Protein AF-A0A9W9I0C1-F1 (afdb_monomer_lite)

Sequence (314 aa):
MPQTVQIIRDVITIDAKFPFIAGLEPGDTLRIIAREIRLMETYDLKGKNLEFYASTFIASNSAVILNRGTIGAQGTAGEDVLQAASSKVDILLNFAFRAQRSIEIYLLLDQTQYVYYDVGCVHPDIKAEYIRNPDSVVSLTTSYQSSFERLLDPTSMWNTYTSFTDPETLDMFRSTFTLTFSFDAATLSQQRYNTKIQAVGVAFIGATGKGDLISCKVEHGGVYCQRMSDGMLRESILKARYNIILATITPLQLSGFDLDSSPSLEDPQNSPLWAMGIGGLYTITIPESEFKEHHPTFEGLKEIEVWLGYQFME

Radius of gyration: 29.84 Å; chains: 1; bounding box: 55×52×90 Å

pLDDT: mean 77.67, std 16.06, range [31.06, 98.5]

Foldseek 3Di:
DAEEAEAEDAEEEDDPVPPVLVPHDQRHEYEYEYQEYEYEDDDDQVRYHYHYHYVYYHYDDDDPDDPPDDDDDDLCVVVVVLVVVLVVVVVLLVVVVVVQVVVCVVQVDDPVVLRDPCQSPADVVLVVVCVVPVVSVVVVVVRNVVSNVSSVCVVVQWKDKDKDQDPVQLVVCLVAVKHKDWDDQVPDDLQAWQKAFQDKAKEQAQKDWQDQWAKKKKKFAQWAWIQHPVSDIDIDGHHIWIDIDIYGNHDDDPVPDPSVPRPPPVCPPNDRRTSTHPGGMMMMHRDPVRCVPIVMHNPRGRMMMMMTTIDGDD

Structure (mmCIF, N/CA/C/O backbone):
data_AF-A0A9W9I0C1-F1
#
_entry.id   AF-A0A9W9I0C1-F1
#
loop_
_atom_site.group_PDB
_atom_site.id
_atom_site.type_symbol
_atom_site.label_atom_id
_atom_site.label_alt_id
_atom_site.label_comp_id
_atom_site.label_asym_id
_atom_site.label_entity_id
_atom_site.label_seq_id
_atom_site.pdbx_PDB_ins_code
_atom_site.Cartn_x
_atom_site.Cartn_y
_atom_site.Cartn_z
_atom_site.occupancy
_atom_site.B_iso_or_equiv
_atom_site.auth_seq_id
_atom_site.auth_comp_id
_atom_site.auth_asym_id
_atom_site.auth_atom_id
_atom_site.pdbx_PDB_model_num
ATOM 1 N N . MET A 1 1 ? 7.185 -11.871 -67.403 1.00 71.81 1 MET A N 1
ATOM 2 C CA . MET A 1 1 ? 7.183 -10.736 -66.455 1.00 71.81 1 MET A CA 1
ATOM 3 C C . MET A 1 1 ? 6.931 -11.326 -65.083 1.00 71.81 1 MET A C 1
ATOM 5 O O . MET A 1 1 ? 6.035 -12.159 -65.020 1.00 71.81 1 MET A O 1
ATOM 9 N N . PRO A 1 2 ? 7.718 -10.969 -64.057 1.00 80.56 2 PRO A N 1
ATOM 10 C CA . PRO A 1 2 ? 7.530 -11.501 -62.710 1.00 80.56 2 PRO A CA 1
ATOM 11 C C . PRO A 1 2 ? 6.118 -11.181 -62.221 1.00 80.56 2 PRO A C 1
ATOM 13 O O . PRO A 1 2 ? 5.645 -10.052 -62.387 1.00 80.56 2 PRO A O 1
ATOM 16 N N . GLN A 1 3 ? 5.434 -12.181 -61.678 1.00 83.50 3 GLN A N 1
ATOM 17 C CA . GLN A 1 3 ? 4.086 -12.041 -61.146 1.00 83.50 3 GLN A CA 1
ATOM 18 C C . GLN A 1 3 ? 4.114 -11.969 -59.621 1.00 83.50 3 GLN A C 1
ATOM 20 O O . GLN A 1 3 ? 4.985 -12.528 -58.957 1.00 83.50 3 GLN A O 1
ATOM 25 N N . THR A 1 4 ? 3.143 -11.253 -59.053 1.00 84.75 4 THR A N 1
ATOM 26 C CA . THR A 1 4 ? 2.900 -11.249 -57.609 1.00 84.75 4 THR A CA 1
ATOM 27 C C . THR A 1 4 ? 1.588 -11.961 -57.327 1.00 84.75 4 THR A C 1
ATOM 29 O O . THR A 1 4 ? 0.522 -11.481 -57.710 1.00 84.75 4 THR A O 1
ATOM 32 N N . VAL A 1 5 ? 1.668 -13.104 -56.652 1.00 83.62 5 VAL A N 1
ATOM 33 C CA . VAL A 1 5 ? 0.507 -13.862 -56.180 1.00 83.62 5 VAL A CA 1
ATOM 34 C C . VAL A 1 5 ? 0.270 -13.487 -54.724 1.00 83.62 5 VAL A C 1
ATOM 36 O O . VAL A 1 5 ? 1.168 -13.628 -53.900 1.00 83.62 5 VAL A O 1
ATOM 39 N N . GLN A 1 6 ? -0.925 -12.997 -54.390 1.00 89.00 6 GLN A N 1
ATOM 40 C CA . GLN A 1 6 ? -1.264 -12.581 -53.027 1.00 89.00 6 GLN A CA 1
ATOM 41 C C . GLN A 1 6 ? -2.343 -13.483 -52.422 1.00 89.00 6 GLN A C 1
ATOM 43 O O . GLN A 1 6 ? -3.396 -13.694 -53.021 1.00 89.00 6 GLN A O 1
ATOM 48 N N . ILE A 1 7 ? -2.095 -13.980 -51.210 1.00 86.31 7 ILE A N 1
ATOM 49 C CA . ILE A 1 7 ? -3.021 -14.805 -50.431 1.00 86.31 7 ILE A CA 1
ATOM 50 C C . ILE A 1 7 ? -3.332 -14.082 -49.125 1.00 86.31 7 ILE A C 1
ATOM 52 O O . ILE A 1 7 ? -2.418 -13.710 -48.394 1.00 86.31 7 ILE A O 1
ATOM 56 N N . ILE A 1 8 ? -4.620 -13.913 -48.819 1.00 87.50 8 ILE A N 1
ATOM 57 C CA . ILE A 1 8 ? -5.090 -13.315 -47.565 1.00 87.50 8 ILE A CA 1
ATOM 58 C C . ILE A 1 8 ? -6.052 -14.290 -46.888 1.00 87.50 8 ILE A C 1
ATOM 60 O O . ILE A 1 8 ? -7.093 -14.611 -47.465 1.00 87.50 8 ILE A O 1
ATOM 64 N N . ARG A 1 9 ? -5.722 -14.778 -45.688 1.00 88.88 9 ARG A N 1
ATOM 65 C CA . ARG A 1 9 ? -6.611 -15.628 -44.868 1.00 88.88 9 ARG A CA 1
ATOM 66 C C . ARG A 1 9 ? -6.345 -15.419 -43.387 1.00 88.88 9 ARG A C 1
ATOM 68 O O . ARG A 1 9 ? -5.275 -14.972 -43.031 1.00 88.88 9 ARG A O 1
ATOM 75 N N . ASP A 1 10 ? -7.283 -15.784 -42.519 1.00 81.75 10 ASP A N 1
ATOM 76 C CA . ASP A 1 10 ? -7.071 -15.657 -41.071 1.00 81.75 10 ASP A CA 1
ATOM 77 C C . ASP A 1 10 ? -5.949 -16.585 -40.566 1.00 81.75 10 ASP A C 1
ATOM 79 O O . ASP A 1 10 ? -5.006 -16.133 -39.924 1.00 81.75 10 ASP A O 1
ATOM 83 N N . VAL A 1 11 ? -5.989 -17.867 -40.942 1.00 86.69 11 VAL A N 1
ATOM 84 C CA . VAL A 1 11 ? -4.951 -18.854 -40.609 1.00 86.69 11 VAL A CA 1
ATOM 85 C C . VAL A 1 11 ? -4.504 -19.572 -41.878 1.00 86.69 11 VAL A C 1
ATOM 87 O O . VAL A 1 11 ? -5.339 -20.006 -42.678 1.00 86.69 11 VAL A O 1
ATOM 90 N N . ILE A 1 12 ? -3.191 -19.702 -42.074 1.00 87.50 12 ILE A N 1
ATOM 91 C CA . ILE A 1 12 ? -2.595 -20.383 -43.228 1.00 87.50 12 ILE A CA 1
ATOM 92 C C . ILE A 1 12 ? -1.647 -21.465 -42.738 1.00 87.50 12 ILE A C 1
ATOM 94 O O . ILE A 1 12 ? -0.705 -21.193 -42.007 1.00 87.50 12 ILE A O 1
ATOM 98 N N . THR A 1 13 ? -1.886 -22.702 -43.163 1.00 85.88 13 THR A N 1
ATOM 99 C CA . THR A 1 13 ? -0.953 -23.814 -42.964 1.00 85.88 13 THR A CA 1
ATOM 100 C C . THR A 1 13 ? -0.292 -24.140 -44.294 1.00 85.88 13 THR A C 1
ATOM 102 O O . THR A 1 13 ? -0.976 -24.362 -45.291 1.00 85.88 13 THR A O 1
ATOM 105 N N . ILE A 1 14 ? 1.035 -24.107 -44.302 1.00 82.88 14 ILE A N 1
ATOM 106 C CA . ILE A 1 14 ? 1.885 -24.402 -45.447 1.00 82.88 14 ILE A CA 1
ATOM 107 C C . ILE A 1 14 ? 2.446 -25.814 -45.218 1.00 82.88 14 ILE A C 1
ATOM 109 O O . ILE A 1 14 ? 3.297 -26.014 -44.348 1.00 82.88 14 ILE A O 1
ATOM 113 N N . ASP A 1 15 ? 1.885 -26.782 -45.951 1.00 83.56 15 ASP A N 1
ATOM 114 C CA . ASP A 1 15 ? 2.244 -28.212 -45.966 1.00 83.56 15 ASP A CA 1
ATOM 115 C C . ASP A 1 15 ? 2.534 -28.710 -47.403 1.00 83.56 15 ASP A C 1
ATOM 117 O O . ASP A 1 15 ? 2.384 -27.935 -48.360 1.00 83.56 15 ASP A O 1
ATOM 121 N N . ALA A 1 16 ? 3.017 -29.945 -47.604 1.00 74.06 16 ALA A N 1
ATOM 122 C CA . ALA A 1 16 ? 3.391 -30.471 -48.931 1.00 74.06 16 ALA A CA 1
ATOM 123 C C . ALA A 1 16 ? 2.359 -30.199 -50.042 1.00 74.06 16 ALA A C 1
ATOM 125 O O . ALA A 1 16 ? 2.687 -30.203 -51.229 1.00 74.06 16 ALA A O 1
ATOM 126 N N . LYS A 1 17 ? 1.092 -30.006 -49.666 1.00 76.31 17 LYS A N 1
ATOM 127 C CA . LYS A 1 17 ? -0.042 -29.837 -50.566 1.00 76.31 17 LYS A CA 1
ATOM 128 C C . LYS A 1 17 ? -0.385 -28.373 -50.817 1.00 76.31 17 LYS A C 1
ATOM 130 O O . LYS A 1 17 ? -1.359 -28.123 -51.524 1.00 76.31 17 LYS A O 1
ATOM 135 N N . PHE A 1 18 ? 0.376 -27.417 -50.280 1.00 80.94 18 PHE A N 1
ATOM 136 C CA . PHE A 1 18 ? 0.112 -25.994 -50.454 1.00 80.94 18 PHE A CA 1
ATOM 137 C C . PHE A 1 18 ? 0.227 -25.612 -51.943 1.00 80.94 18 PHE A C 1
ATOM 139 O O . PHE A 1 18 ? 1.331 -25.500 -52.488 1.00 80.94 18 PHE A O 1
ATOM 146 N N . PRO A 1 19 ? -0.907 -25.406 -52.639 1.00 76.56 19 PRO A N 1
ATOM 147 C CA . PRO A 1 19 ? -0.966 -25.518 -54.098 1.00 76.56 19 PRO A CA 1
ATOM 148 C C . PRO A 1 19 ? -0.269 -24.357 -54.812 1.00 76.56 19 PRO A C 1
ATOM 150 O O . PRO A 1 19 ? 0.068 -24.449 -55.989 1.00 76.56 19 PRO A O 1
ATOM 153 N N . PHE A 1 20 ? -0.026 -23.262 -54.093 1.00 78.50 20 PHE A N 1
ATOM 154 C CA . PHE A 1 20 ? 0.514 -22.030 -54.650 1.00 78.50 20 PHE A CA 1
ATOM 155 C C . PHE A 1 20 ? 2.035 -22.047 -54.806 1.00 78.50 20 PHE A C 1
ATOM 157 O O . PHE A 1 20 ? 2.554 -21.242 -55.565 1.00 78.50 20 PHE A O 1
ATOM 164 N N . ILE A 1 21 ? 2.763 -22.955 -54.145 1.00 72.12 21 ILE A N 1
ATOM 165 C CA . ILE A 1 21 ? 4.234 -23.016 -54.262 1.00 72.12 21 ILE A CA 1
ATOM 166 C C . ILE A 1 21 ? 4.664 -23.713 -55.564 1.00 72.12 21 ILE A C 1
ATOM 168 O O . ILE A 1 21 ? 5.666 -23.324 -56.176 1.00 72.12 21 ILE A O 1
ATOM 172 N N . ALA A 1 22 ? 3.893 -24.711 -56.010 1.00 74.88 22 ALA A N 1
ATOM 173 C CA . ALA A 1 22 ? 4.188 -25.507 -57.202 1.00 74.88 22 ALA A CA 1
ATOM 174 C C . ALA A 1 22 ? 4.027 -24.724 -58.518 1.00 74.88 22 ALA A C 1
ATOM 176 O O . ALA A 1 22 ? 4.670 -25.070 -59.502 1.00 74.88 22 ALA A O 1
ATOM 177 N N . GLY A 1 23 ? 3.202 -23.670 -58.529 1.00 80.00 23 GLY A N 1
ATOM 178 C CA . GLY A 1 23 ? 2.916 -22.863 -59.722 1.00 80.00 23 GLY A CA 1
ATOM 179 C C . GLY A 1 23 ? 3.765 -21.599 -59.894 1.00 80.00 23 GLY A C 1
ATOM 180 O O . GLY A 1 23 ? 3.531 -20.866 -60.846 1.00 80.00 23 GLY A O 1
ATOM 181 N N . LEU A 1 24 ? 4.698 -21.312 -58.979 1.00 80.25 24 LEU A N 1
ATOM 182 C CA . LEU A 1 24 ? 5.560 -20.125 -59.069 1.00 80.25 24 LEU A CA 1
ATOM 183 C C . LEU A 1 24 ? 6.778 -20.403 -59.948 1.00 80.25 24 LEU A C 1
ATOM 185 O O . LEU A 1 24 ? 7.493 -21.384 -59.710 1.00 80.25 24 LEU A O 1
ATOM 189 N N . GLU A 1 25 ? 7.051 -19.497 -60.879 1.00 84.19 25 GLU A N 1
ATOM 190 C CA . GLU A 1 25 ? 8.266 -19.479 -61.689 1.00 84.19 25 GLU A CA 1
ATOM 191 C C . GLU A 1 25 ? 9.393 -18.706 -60.969 1.00 84.19 25 GLU A C 1
ATOM 193 O O . GLU A 1 25 ? 9.141 -17.919 -60.047 1.00 84.19 25 GLU A O 1
ATOM 198 N N . PRO A 1 26 ? 10.670 -18.901 -61.348 1.00 82.44 26 PRO A N 1
ATOM 199 C CA . PRO A 1 26 ? 11.769 -18.096 -60.824 1.00 82.44 26 PRO A CA 1
ATOM 200 C C . PRO A 1 26 ? 11.554 -16.594 -61.077 1.00 82.44 26 PRO A C 1
ATOM 202 O O . PRO A 1 26 ? 11.342 -16.161 -62.209 1.00 82.44 26 PRO A O 1
ATOM 205 N N . GLY A 1 27 ? 11.657 -15.789 -60.021 1.00 78.75 27 GLY A N 1
ATOM 206 C CA . GLY A 1 27 ? 11.416 -14.345 -60.035 1.00 78.75 27 GLY A CA 1
ATOM 207 C C . GLY A 1 27 ? 10.004 -13.928 -59.621 1.00 78.75 27 GLY A C 1
ATOM 208 O O . GLY A 1 27 ? 9.793 -12.737 -59.388 1.00 78.75 27 GLY A O 1
ATOM 209 N N . ASP A 1 28 ? 9.067 -14.868 -59.478 1.00 82.06 28 ASP A N 1
ATOM 210 C CA . ASP A 1 28 ? 7.744 -14.575 -58.931 1.00 82.06 28 ASP A CA 1
ATOM 211 C C . ASP A 1 28 ? 7.801 -14.315 -57.420 1.00 82.06 28 ASP A C 1
ATOM 213 O O . ASP A 1 28 ? 8.644 -14.855 -56.690 1.00 82.06 28 ASP A O 1
ATOM 217 N N . THR A 1 29 ? 6.860 -13.491 -56.956 1.00 78.69 29 THR A N 1
ATOM 218 C CA . THR A 1 29 ? 6.677 -13.162 -55.542 1.00 78.69 29 THR A CA 1
ATOM 219 C C . THR A 1 29 ? 5.357 -13.730 -55.040 1.00 78.69 29 THR A C 1
ATOM 221 O O . THR A 1 29 ? 4.291 -13.382 -55.546 1.00 78.69 29 THR A O 1
ATOM 224 N N . LEU A 1 30 ? 5.402 -14.561 -54.003 1.00 82.81 30 LEU A N 1
ATOM 225 C CA . LEU A 1 30 ? 4.215 -14.992 -53.272 1.00 82.81 30 LEU A CA 1
ATOM 226 C C . LEU A 1 30 ? 4.121 -14.214 -51.960 1.00 82.81 30 LEU A C 1
ATOM 228 O O . LEU A 1 30 ? 4.955 -14.359 -51.069 1.00 82.81 30 LEU A O 1
ATOM 232 N N . ARG A 1 31 ? 3.076 -13.394 -51.850 1.00 84.06 31 ARG A N 1
ATOM 233 C CA . ARG A 1 31 ? 2.761 -12.596 -50.669 1.00 84.06 31 ARG A CA 1
ATOM 234 C C . ARG A 1 31 ? 1.646 -13.258 -49.874 1.00 84.06 31 ARG A C 1
ATOM 236 O O . ARG A 1 31 ? 0.537 -13.425 -50.373 1.00 84.06 31 ARG A O 1
ATOM 243 N N . ILE A 1 32 ? 1.918 -13.590 -48.622 1.00 82.62 32 ILE A N 1
ATOM 244 C CA . ILE A 1 32 ? 0.981 -14.247 -47.716 1.00 82.62 32 ILE A CA 1
ATOM 245 C C . ILE A 1 32 ? 0.687 -13.305 -46.553 1.00 82.62 32 ILE A C 1
ATOM 247 O O . ILE A 1 32 ? 1.590 -12.920 -45.818 1.00 82.62 32 ILE A O 1
ATOM 251 N N . ILE A 1 33 ? -0.582 -12.946 -46.383 1.00 78.75 33 ILE A N 1
ATOM 252 C CA . ILE A 1 33 ? -1.062 -12.093 -45.296 1.00 78.75 33 ILE A CA 1
ATOM 253 C C . ILE A 1 33 ? -2.045 -12.903 -44.454 1.00 78.75 33 ILE A C 1
ATOM 255 O O . ILE A 1 33 ? -3.082 -13.337 -44.961 1.00 78.75 33 ILE A O 1
ATOM 259 N N . ALA A 1 34 ? -1.729 -13.121 -43.180 1.00 79.44 34 ALA A N 1
ATOM 260 C CA . ALA A 1 34 ? -2.607 -13.850 -42.274 1.00 79.44 34 ALA A CA 1
ATOM 261 C C . ALA A 1 34 ? -2.469 -13.416 -40.821 1.00 79.44 34 ALA A C 1
ATOM 263 O O . ALA A 1 34 ? -1.479 -12.809 -40.454 1.00 79.44 34 ALA A O 1
ATOM 264 N N . ARG A 1 35 ? -3.437 -13.738 -39.961 1.00 80.88 35 ARG A N 1
ATOM 265 C CA . ARG A 1 35 ? -3.250 -13.573 -38.511 1.00 80.88 35 ARG A CA 1
ATOM 266 C C . ARG A 1 35 ? -2.242 -14.602 -37.996 1.00 80.88 35 ARG A C 1
ATOM 268 O O . ARG A 1 35 ? -1.352 -14.257 -37.220 1.00 80.88 35 ARG A O 1
ATOM 275 N N . GLU A 1 36 ? -2.336 -15.836 -38.484 1.00 76.31 36 GLU A N 1
ATOM 276 C CA . GLU A 1 36 ? -1.457 -16.937 -38.094 1.00 76.31 36 GLU A CA 1
ATOM 277 C C . GLU A 1 36 ? -0.950 -17.731 -39.308 1.00 76.31 36 GLU A C 1
ATOM 279 O O . GLU A 1 36 ? -1.732 -18.130 -40.174 1.00 76.31 36 GLU A O 1
ATOM 284 N N . ILE A 1 37 ? 0.359 -17.991 -39.364 1.00 81.44 37 ILE A N 1
ATOM 285 C CA . ILE A 1 37 ? 0.995 -18.822 -40.395 1.00 81.44 37 ILE A CA 1
ATOM 286 C C . ILE A 1 37 ? 1.706 -20.000 -39.732 1.00 81.44 37 ILE A C 1
ATOM 288 O O . ILE A 1 37 ? 2.523 -19.809 -38.833 1.00 81.44 37 ILE A O 1
ATOM 292 N N . ARG A 1 38 ? 1.413 -21.216 -40.197 1.00 83.12 38 ARG A N 1
ATOM 293 C CA . ARG A 1 38 ? 2.022 -22.468 -39.738 1.00 83.12 38 ARG A CA 1
ATOM 294 C C . ARG A 1 38 ? 2.822 -23.106 -40.865 1.00 83.12 38 ARG A C 1
ATOM 296 O O . ARG A 1 38 ? 2.240 -23.471 -41.881 1.00 83.12 38 ARG A O 1
ATOM 303 N N . LEU A 1 39 ? 4.128 -23.261 -40.689 1.00 78.88 39 LEU A N 1
ATOM 304 C CA . LEU A 1 39 ? 4.990 -24.035 -41.582 1.00 78.88 39 LEU A CA 1
ATOM 305 C C . LEU A 1 39 ? 5.219 -25.410 -40.981 1.00 78.88 39 LEU A C 1
ATOM 307 O O . LEU A 1 39 ? 5.875 -25.543 -39.947 1.00 78.88 39 LEU A O 1
ATOM 311 N N . MET A 1 40 ? 4.660 -26.417 -41.643 1.00 74.12 40 MET A N 1
ATOM 312 C CA . MET A 1 40 ? 4.727 -27.796 -41.167 1.00 74.12 40 MET A CA 1
ATOM 313 C C . MET A 1 40 ? 5.921 -28.554 -41.759 1.00 74.12 40 MET A C 1
ATOM 315 O O . MET A 1 40 ? 6.332 -29.574 -41.212 1.00 74.12 40 MET A O 1
ATOM 319 N N . GLU A 1 41 ? 6.484 -28.062 -42.868 1.00 68.50 41 GLU A N 1
ATOM 320 C CA . GLU A 1 41 ? 7.527 -28.737 -43.645 1.00 68.50 41 GLU A CA 1
ATOM 321 C C . GLU A 1 41 ? 8.519 -27.740 -44.278 1.00 68.50 41 GLU A C 1
ATOM 323 O O . GLU A 1 41 ? 8.251 -26.540 -44.381 1.00 68.50 41 GLU A O 1
ATOM 328 N N . THR A 1 42 ? 9.680 -28.241 -44.711 1.00 63.41 42 THR A N 1
ATOM 329 C CA . THR A 1 42 ? 10.728 -27.466 -45.399 1.00 63.41 42 THR A CA 1
ATOM 330 C C . THR A 1 42 ? 10.487 -27.421 -46.912 1.00 63.41 42 THR A C 1
ATOM 332 O O . THR A 1 42 ? 10.229 -28.453 -47.527 1.00 63.41 42 THR A O 1
ATOM 335 N N . TYR A 1 43 ? 10.671 -26.251 -47.535 1.00 64.25 43 TYR A N 1
ATOM 336 C CA . TYR A 1 43 ? 10.554 -26.058 -48.990 1.00 64.25 43 TYR A CA 1
ATOM 337 C C . TYR A 1 43 ? 11.851 -25.534 -49.599 1.00 64.25 43 TYR A C 1
ATOM 339 O O . TYR A 1 43 ? 12.485 -24.643 -49.033 1.00 64.25 43 TYR A O 1
ATOM 347 N N . ASP A 1 44 ? 12.208 -26.027 -50.791 1.00 64.12 44 ASP A N 1
ATOM 348 C CA . ASP A 1 44 ? 13.235 -25.391 -51.624 1.00 64.12 44 ASP A CA 1
ATOM 349 C C . ASP A 1 44 ? 12.605 -24.217 -52.391 1.00 64.12 44 ASP A C 1
ATOM 351 O O . ASP A 1 44 ? 11.709 -24.390 -53.221 1.00 64.12 44 ASP A O 1
ATOM 355 N N . LEU A 1 45 ? 13.070 -23.007 -52.083 1.00 66.06 45 LEU A N 1
ATOM 356 C CA . LEU A 1 45 ? 12.578 -21.749 -52.645 1.00 66.06 45 LEU A CA 1
ATOM 357 C C . LEU A 1 45 ? 13.596 -21.094 -53.584 1.00 66.06 45 LEU A C 1
ATOM 359 O O . LEU A 1 45 ? 13.533 -19.886 -53.808 1.00 66.06 45 LEU A O 1
ATOM 363 N N . LYS A 1 46 ? 14.561 -21.848 -54.128 1.00 67.75 46 LYS A N 1
ATOM 364 C CA . LYS A 1 46 ? 15.578 -21.299 -55.039 1.00 67.75 46 LYS A CA 1
ATOM 365 C C . LYS A 1 46 ? 14.959 -20.445 -56.146 1.00 67.75 46 LYS A C 1
ATOM 367 O O . LYS A 1 46 ? 14.240 -20.937 -57.011 1.00 67.75 46 LYS A O 1
ATOM 372 N N . GLY A 1 47 ? 15.294 -19.156 -56.120 1.00 65.56 47 GLY A N 1
ATOM 373 C CA . GLY A 1 47 ? 14.868 -18.183 -57.123 1.00 65.56 47 GLY A CA 1
ATOM 374 C C . GLY A 1 47 ? 13.434 -17.671 -56.969 1.00 65.56 47 GLY A C 1
ATOM 375 O O . GLY A 1 47 ? 12.983 -16.961 -57.859 1.00 65.56 47 GLY A O 1
ATOM 376 N N . LYS A 1 48 ? 12.724 -17.996 -55.882 1.00 74.75 48 LYS A N 1
ATOM 377 C CA . LYS A 1 48 ? 11.363 -17.517 -55.591 1.00 74.75 48 LYS A CA 1
ATOM 378 C C . LYS A 1 48 ? 11.394 -16.516 -54.438 1.00 74.75 48 LYS A C 1
ATOM 380 O O . LYS A 1 48 ? 12.121 -16.725 -53.469 1.00 74.75 48 LYS A O 1
ATOM 385 N N . ASN A 1 49 ? 10.588 -15.459 -54.517 1.00 72.50 49 ASN A N 1
ATOM 386 C CA . ASN A 1 49 ? 10.449 -14.492 -53.429 1.00 72.50 49 ASN A CA 1
ATOM 387 C C . ASN A 1 49 ? 9.202 -14.831 -52.602 1.00 72.50 49 ASN A C 1
ATOM 389 O O . ASN A 1 49 ? 8.107 -14.943 -53.152 1.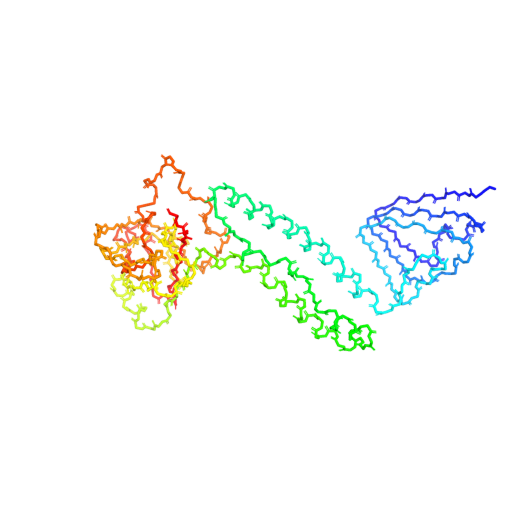00 72.50 49 ASN A O 1
ATOM 393 N N . LEU A 1 50 ? 9.350 -14.980 -51.285 1.00 75.12 50 LEU A N 1
ATOM 394 C CA . LEU A 1 50 ? 8.222 -15.124 -50.363 1.00 75.12 50 LEU A CA 1
ATOM 395 C C . LEU A 1 50 ? 8.168 -13.928 -49.416 1.00 75.12 50 LEU A C 1
ATOM 397 O O . LEU A 1 50 ? 9.172 -13.585 -48.796 1.00 75.12 50 LEU A O 1
ATOM 401 N N . GLU A 1 51 ? 6.987 -13.337 -49.267 1.00 75.12 51 GLU A N 1
ATOM 402 C CA . GLU A 1 51 ? 6.726 -12.265 -48.307 1.00 75.12 51 GLU A CA 1
ATOM 403 C C . GLU A 1 51 ? 5.620 -12.707 -47.343 1.00 75.12 51 GLU A C 1
ATOM 405 O O . GLU A 1 51 ? 4.509 -13.015 -47.775 1.00 75.12 51 GLU A O 1
ATOM 410 N N . PHE A 1 52 ? 5.905 -12.725 -46.040 1.00 77.88 52 PHE A N 1
ATOM 411 C CA . PHE A 1 52 ? 4.946 -13.103 -45.001 1.00 77.88 52 PHE A CA 1
ATOM 412 C C . PHE A 1 52 ? 4.577 -11.891 -44.144 1.00 77.88 52 PHE A C 1
ATOM 414 O O . PHE A 1 52 ? 5.452 -11.207 -43.620 1.00 77.88 52 PHE A O 1
ATOM 421 N N . TYR A 1 53 ? 3.281 -11.661 -43.955 1.00 70.75 53 TYR A N 1
ATOM 422 C CA . TYR A 1 53 ? 2.745 -10.628 -43.074 1.00 70.75 53 TYR A CA 1
ATOM 423 C C . TYR A 1 53 ? 1.778 -11.283 -42.087 1.00 70.75 53 TYR A C 1
ATOM 425 O O . TYR A 1 53 ? 0.634 -11.565 -42.449 1.00 70.75 53 TYR A O 1
ATOM 433 N N . ALA A 1 54 ? 2.239 -11.556 -40.861 1.00 71.50 54 ALA A N 1
ATOM 434 C CA . ALA A 1 54 ? 1.399 -12.160 -39.830 1.00 71.50 54 ALA A CA 1
ATOM 435 C C . ALA A 1 54 ? 1.699 -11.715 -38.401 1.00 71.50 54 ALA A C 1
ATOM 437 O O . ALA A 1 54 ? 2.823 -11.338 -38.084 1.00 71.50 54 ALA A O 1
ATOM 438 N N . SER A 1 55 ? 0.681 -11.789 -37.535 1.00 55.78 55 SER A N 1
ATOM 439 C CA . SER A 1 55 ? 0.828 -11.545 -36.092 1.00 55.78 55 SER A CA 1
ATOM 440 C C . SER A 1 55 ? 1.389 -12.748 -35.333 1.00 55.78 55 SER A C 1
ATOM 442 O O . SER A 1 55 ? 1.899 -12.596 -34.227 1.00 55.78 55 SER A O 1
ATOM 444 N N . THR A 1 56 ? 1.286 -13.952 -35.899 1.00 58.81 56 THR A N 1
ATOM 445 C CA . THR A 1 56 ? 1.793 -15.185 -35.291 1.00 58.81 56 THR A CA 1
ATOM 446 C C . THR A 1 56 ? 2.366 -16.096 -36.371 1.00 58.81 56 THR A C 1
ATOM 448 O O . THR A 1 56 ? 1.726 -16.343 -37.392 1.00 58.81 56 THR A O 1
ATOM 451 N N . PHE A 1 57 ? 3.578 -16.598 -36.146 1.00 71.44 57 PHE A N 1
ATOM 452 C CA . PHE A 1 57 ? 4.284 -17.485 -37.064 1.00 71.44 57 PHE A CA 1
ATOM 453 C C . PHE A 1 57 ? 4.807 -18.696 -36.292 1.00 71.44 57 PHE A C 1
ATOM 455 O O . PHE A 1 57 ? 5.511 -18.539 -35.297 1.00 71.44 57 PHE A O 1
ATOM 462 N N . ILE A 1 58 ? 4.440 -19.898 -36.730 1.00 72.00 58 ILE A N 1
ATOM 463 C CA . ILE A 1 58 ? 4.769 -21.158 -36.060 1.00 72.00 58 ILE A CA 1
ATOM 464 C C . ILE A 1 58 ? 5.448 -22.066 -37.082 1.00 72.00 58 ILE A C 1
ATOM 466 O O . ILE A 1 58 ? 4.844 -22.410 -38.094 1.00 72.00 58 ILE A O 1
ATOM 470 N N . ALA A 1 59 ? 6.690 -22.474 -36.829 1.00 72.25 59 ALA A N 1
ATOM 471 C CA . ALA A 1 59 ? 7.411 -23.418 -37.680 1.00 72.25 59 ALA A CA 1
ATOM 472 C C . ALA A 1 59 ? 7.776 -24.671 -36.877 1.00 72.25 59 ALA A C 1
ATOM 474 O O . ALA A 1 59 ? 8.424 -24.577 -35.834 1.00 72.25 59 ALA A O 1
ATOM 475 N N . SER A 1 60 ? 7.363 -25.848 -37.351 1.00 53.84 60 SER A N 1
ATOM 476 C CA . SER A 1 60 ? 7.773 -27.121 -36.758 1.00 53.84 60 SER A CA 1
ATOM 477 C C . SER A 1 60 ? 9.104 -27.563 -37.370 1.00 53.84 60 SER A C 1
ATOM 479 O O . SER A 1 60 ? 9.130 -28.152 -38.446 1.00 53.84 60 SER A O 1
ATOM 481 N N . ASN A 1 61 ? 10.196 -27.305 -36.647 1.00 44.09 61 ASN A N 1
ATOM 482 C CA . ASN A 1 61 ? 11.583 -27.723 -36.907 1.00 44.09 61 ASN A CA 1
ATOM 483 C C . ASN A 1 61 ? 12.464 -26.812 -37.793 1.00 44.09 61 ASN A C 1
ATOM 485 O O . ASN A 1 61 ? 12.038 -26.105 -38.701 1.00 44.09 61 ASN A O 1
ATOM 489 N N . SER A 1 62 ? 13.753 -26.863 -37.456 1.00 41.91 62 SER A N 1
ATOM 490 C CA . SER A 1 62 ? 14.854 -25.908 -37.643 1.00 41.91 62 SER A CA 1
ATOM 491 C C . SER A 1 62 ? 15.361 -25.616 -39.065 1.00 41.91 62 SER A C 1
ATOM 493 O O . SER A 1 62 ? 16.547 -25.339 -39.228 1.00 41.91 62 SER A O 1
ATOM 495 N N . ALA A 1 63 ? 14.532 -25.661 -40.105 1.00 37.72 63 ALA A N 1
ATOM 496 C CA . ALA A 1 63 ? 15.010 -25.440 -41.473 1.00 37.72 63 ALA A CA 1
ATOM 497 C C . ALA A 1 63 ? 14.077 -24.535 -42.285 1.00 37.72 63 ALA A C 1
ATOM 499 O O . ALA A 1 63 ? 13.360 -24.983 -43.177 1.00 37.72 63 ALA A O 1
ATOM 500 N N . VAL A 1 64 ? 14.153 -23.234 -42.004 1.00 41.53 64 VAL A N 1
ATOM 501 C CA . VAL A 1 64 ? 13.800 -22.179 -42.959 1.00 41.53 64 VAL A CA 1
ATOM 502 C C . VAL A 1 64 ? 15.117 -21.538 -43.402 1.00 41.53 64 VAL A C 1
ATOM 504 O O . VAL A 1 64 ? 15.633 -20.646 -42.741 1.00 41.53 64 VAL A O 1
ATOM 507 N N . ILE A 1 65 ? 15.714 -22.034 -44.492 1.00 41.59 65 ILE A N 1
ATOM 508 C CA . ILE A 1 65 ? 16.902 -21.412 -45.101 1.00 41.59 65 ILE A CA 1
ATOM 509 C C . ILE A 1 65 ? 16.410 -20.482 -46.212 1.00 41.59 65 ILE A C 1
ATOM 511 O O . ILE A 1 65 ? 16.214 -20.898 -47.353 1.00 41.59 65 ILE A O 1
ATOM 515 N N . LEU A 1 66 ? 16.183 -19.214 -45.871 1.00 42.94 66 LEU A N 1
ATOM 516 C CA . LEU A 1 66 ? 15.870 -18.167 -46.841 1.00 42.94 66 LEU A CA 1
ATOM 517 C C . LEU A 1 66 ? 17.174 -17.654 -47.456 1.00 42.94 66 LEU A C 1
ATOM 519 O O . LEU A 1 66 ? 17.961 -16.952 -46.818 1.00 42.94 66 LEU A O 1
ATOM 523 N N . ASN A 1 67 ? 17.424 -18.011 -48.715 1.00 37.34 67 ASN A N 1
ATOM 524 C CA . ASN A 1 67 ? 18.538 -17.449 -49.470 1.00 37.34 67 ASN A CA 1
ATOM 525 C C . ASN A 1 67 ? 18.161 -16.023 -49.909 1.00 37.34 67 ASN A C 1
ATOM 527 O O . ASN A 1 67 ? 17.519 -15.837 -50.938 1.00 37.34 67 ASN A O 1
ATOM 531 N N . ARG A 1 68 ? 18.609 -15.052 -49.096 1.00 36.84 68 ARG A N 1
ATOM 532 C CA . ARG A 1 68 ? 18.367 -13.590 -49.098 1.00 36.84 68 ARG A CA 1
ATOM 533 C C . ARG A 1 68 ? 17.168 -13.130 -48.262 1.00 36.84 68 ARG A C 1
ATOM 535 O O . ARG A 1 68 ? 16.104 -12.824 -48.780 1.00 36.84 68 ARG A O 1
ATOM 542 N N . GLY A 1 69 ? 17.423 -13.006 -46.960 1.00 33.44 69 GLY A N 1
ATOM 543 C CA . GLY A 1 69 ? 16.524 -12.428 -45.958 1.00 33.44 69 GLY A CA 1
ATOM 544 C C . GLY A 1 69 ? 16.586 -13.258 -44.683 1.00 33.44 69 GLY A C 1
ATOM 545 O O . GLY A 1 69 ? 15.796 -14.172 -44.502 1.00 33.44 69 GLY A O 1
ATOM 546 N N . THR A 1 70 ? 17.610 -13.011 -43.875 1.00 31.06 70 THR A N 1
ATOM 547 C CA . THR A 1 70 ? 18.094 -13.834 -42.762 1.00 31.06 70 THR A CA 1
ATOM 548 C C . THR A 1 70 ? 17.000 -14.225 -41.755 1.00 31.06 70 THR A C 1
ATOM 550 O O . THR A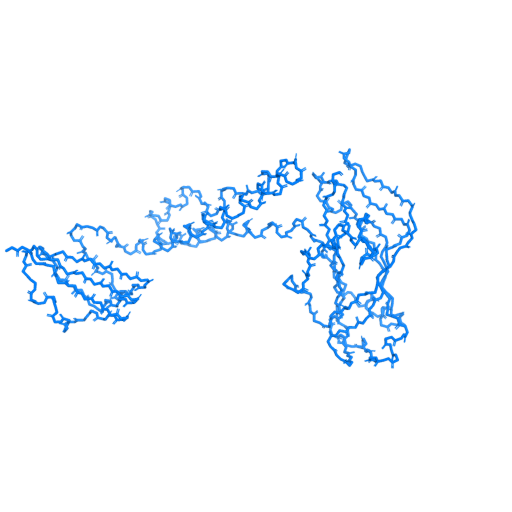 1 70 ? 16.496 -13.372 -41.037 1.00 31.06 70 THR A O 1
ATOM 553 N N . ILE A 1 71 ? 16.707 -15.523 -41.640 1.00 36.53 71 ILE A N 1
ATOM 554 C CA . ILE A 1 71 ? 16.243 -16.152 -40.394 1.00 36.53 71 ILE A CA 1
ATOM 555 C C . ILE A 1 71 ? 17.341 -17.166 -40.040 1.00 36.53 71 ILE A C 1
ATOM 557 O O . ILE A 1 71 ? 17.446 -18.212 -40.679 1.00 36.53 71 ILE A O 1
ATOM 561 N N . GLY A 1 72 ? 18.235 -16.826 -39.101 1.00 32.94 72 GLY A N 1
ATOM 562 C CA . GLY A 1 72 ? 19.108 -17.832 -38.461 1.00 32.94 72 GLY A CA 1
ATOM 563 C C . GLY A 1 72 ? 18.211 -18.797 -37.677 1.00 32.94 72 GLY A C 1
ATOM 564 O O . GLY A 1 72 ? 17.134 -18.393 -37.271 1.00 32.94 72 GLY A O 1
ATOM 565 N N . ALA A 1 73 ? 18.414 -20.115 -37.688 1.00 34.59 73 ALA A N 1
ATOM 566 C CA . ALA A 1 73 ? 19.365 -20.903 -36.893 1.00 34.59 73 ALA A CA 1
ATOM 567 C C . ALA A 1 73 ? 19.071 -20.874 -35.378 1.00 34.59 73 ALA A C 1
ATOM 569 O O . ALA A 1 73 ? 19.072 -19.810 -34.787 1.00 34.59 73 ALA A O 1
ATOM 570 N N . GLN A 1 74 ? 18.879 -22.051 -34.767 1.00 40.50 74 GLN A N 1
ATOM 571 C CA . GLN A 1 74 ? 18.418 -22.384 -33.396 1.00 40.50 74 GLN A CA 1
ATOM 572 C C . GLN A 1 74 ? 18.926 -21.569 -32.171 1.00 40.50 74 GLN A C 1
ATOM 574 O O . GLN A 1 74 ? 18.518 -21.880 -31.058 1.00 40.50 74 GLN A O 1
ATOM 579 N N . GLY A 1 75 ? 19.747 -20.529 -32.328 1.00 43.81 75 GLY A N 1
ATOM 580 C CA . GLY A 1 75 ? 20.036 -19.514 -31.301 1.00 43.81 75 GLY A CA 1
ATOM 581 C C . GLY A 1 75 ? 19.241 -18.202 -31.443 1.00 43.81 75 GLY A C 1
ATOM 582 O O . GLY A 1 75 ? 19.177 -17.430 -30.490 1.00 43.81 75 GLY A O 1
ATOM 583 N N . THR A 1 76 ? 18.604 -17.955 -32.593 1.00 51.38 76 THR A N 1
ATOM 584 C CA . THR A 1 76 ? 17.894 -16.701 -32.920 1.00 51.38 76 THR A CA 1
ATOM 585 C C . THR A 1 76 ? 16.470 -16.638 -32.395 1.00 51.38 76 THR A C 1
ATOM 587 O O . THR A 1 76 ? 16.038 -15.561 -32.044 1.00 51.38 76 THR A O 1
ATOM 590 N N . ALA A 1 77 ? 15.740 -17.753 -32.274 1.00 55.56 77 ALA A N 1
ATOM 591 C CA . ALA A 1 77 ? 14.353 -17.703 -31.800 1.00 55.56 77 ALA A CA 1
ATOM 592 C C . ALA A 1 77 ? 14.267 -17.141 -30.369 1.00 55.56 77 ALA A C 1
ATOM 594 O O . ALA A 1 77 ? 13.359 -16.381 -30.047 1.00 55.56 77 ALA A O 1
ATOM 595 N N . GLY A 1 78 ? 15.250 -17.473 -29.523 1.00 59.84 78 GLY A N 1
ATOM 596 C CA . GLY A 1 78 ? 15.402 -16.855 -28.207 1.00 59.84 78 GLY A CA 1
ATOM 597 C C . GLY A 1 78 ? 15.780 -15.376 -28.302 1.00 59.84 78 GLY A C 1
ATOM 598 O O . GLY A 1 78 ? 15.218 -14.560 -27.581 1.00 59.84 78 GLY A O 1
ATOM 599 N N . GLU A 1 79 ? 16.675 -15.007 -29.221 1.00 65.00 79 GLU A N 1
ATOM 600 C CA . GLU A 1 79 ? 17.059 -13.608 -29.441 1.00 65.00 79 GLU A CA 1
ATOM 601 C C . GLU A 1 79 ? 15.908 -12.757 -30.000 1.00 65.00 79 GLU A C 1
ATOM 603 O O . GLU A 1 79 ? 15.718 -11.639 -29.540 1.00 65.00 79 GLU A O 1
ATOM 608 N N . ASP A 1 80 ? 15.092 -13.299 -30.900 1.00 63.53 80 ASP A N 1
ATOM 609 C CA . ASP A 1 80 ? 13.917 -12.658 -31.487 1.00 63.53 80 ASP A CA 1
ATOM 610 C C . ASP A 1 80 ? 12.838 -12.434 -30.421 1.00 63.53 80 ASP A C 1
ATOM 612 O O . ASP A 1 80 ? 12.232 -11.364 -30.360 1.00 63.53 80 ASP A O 1
ATOM 616 N N . VAL A 1 81 ? 12.624 -13.412 -29.531 1.00 65.06 81 VAL A N 1
ATOM 617 C CA . VAL A 1 81 ? 11.715 -13.270 -28.382 1.00 65.06 81 VAL A CA 1
ATOM 618 C C . VAL A 1 81 ? 12.243 -12.232 -27.393 1.00 65.06 81 VAL A C 1
ATOM 620 O O . VAL A 1 81 ? 11.472 -11.393 -26.928 1.00 65.06 81 VAL A O 1
ATOM 623 N N . LEU A 1 82 ? 13.546 -12.237 -27.101 1.00 66.12 82 LEU A N 1
ATOM 624 C CA . LEU A 1 82 ? 14.171 -11.238 -26.233 1.00 66.12 82 LEU A CA 1
ATOM 625 C C . LEU A 1 82 ? 14.113 -9.840 -26.852 1.00 66.12 82 LEU A C 1
ATOM 627 O O . LEU A 1 82 ? 13.801 -8.883 -26.157 1.00 66.12 82 LEU A O 1
ATOM 631 N N . GLN A 1 83 ? 14.329 -9.715 -28.159 1.00 67.94 83 GLN A N 1
ATOM 632 C CA . GLN A 1 83 ? 14.233 -8.451 -28.880 1.00 67.94 83 GLN A CA 1
ATOM 633 C C . GLN A 1 83 ? 12.786 -7.948 -28.935 1.00 67.94 83 GLN A C 1
ATOM 635 O O . GLN A 1 83 ? 12.536 -6.757 -28.740 1.00 67.94 83 GLN A O 1
ATOM 640 N N . ALA A 1 84 ? 11.816 -8.844 -29.129 1.00 66.69 84 ALA A N 1
ATOM 641 C CA . ALA A 1 84 ? 10.401 -8.513 -29.040 1.00 66.69 84 ALA A CA 1
ATOM 642 C C . ALA A 1 84 ? 10.027 -8.049 -27.622 1.00 66.69 84 ALA A C 1
ATOM 644 O O . ALA A 1 84 ? 9.360 -7.023 -27.482 1.00 66.69 84 ALA A O 1
ATOM 645 N N . ALA A 1 85 ? 10.494 -8.735 -26.576 1.00 67.19 85 ALA A N 1
ATOM 646 C CA . ALA A 1 85 ? 10.299 -8.328 -25.185 1.00 67.19 85 ALA A CA 1
ATOM 647 C C . ALA A 1 85 ? 10.947 -6.964 -24.890 1.00 67.19 85 ALA A C 1
ATOM 649 O O . ALA A 1 85 ? 10.269 -6.081 -24.364 1.00 67.19 85 ALA A O 1
ATOM 650 N N . SER A 1 86 ? 12.196 -6.741 -25.315 1.00 68.69 86 SER A N 1
ATOM 651 C CA . SER A 1 86 ? 12.877 -5.445 -25.204 1.00 68.69 86 SER A CA 1
ATOM 652 C C . SER A 1 86 ? 12.082 -4.332 -25.886 1.00 68.69 86 SER A C 1
ATOM 654 O O . SER A 1 86 ? 11.855 -3.297 -25.276 1.00 68.69 86 SER A O 1
ATOM 656 N N . SER A 1 87 ? 11.530 -4.571 -27.083 1.00 69.38 87 SER A N 1
ATOM 657 C CA . SER A 1 87 ? 10.709 -3.564 -27.775 1.00 69.38 87 SER A CA 1
ATOM 658 C C . SER A 1 87 ? 9.429 -3.188 -27.014 1.00 69.38 87 SER A C 1
ATOM 660 O O . SER A 1 87 ? 8.966 -2.050 -27.084 1.00 69.38 87 SER A O 1
ATOM 662 N N . LYS A 1 88 ? 8.833 -4.130 -26.269 1.00 72.38 88 LYS A N 1
ATOM 663 C CA . LYS A 1 88 ? 7.680 -3.845 -25.401 1.00 72.38 88 LYS A CA 1
ATOM 664 C C . LYS A 1 88 ? 8.099 -3.076 -24.156 1.00 72.38 88 LYS A C 1
ATOM 666 O O . LYS A 1 88 ? 7.354 -2.212 -23.703 1.00 72.38 88 LYS A O 1
ATOM 671 N N . VAL A 1 89 ? 9.288 -3.353 -23.639 1.00 70.44 89 VAL A N 1
ATOM 672 C CA . VAL A 1 89 ? 9.847 -2.648 -22.484 1.00 70.44 89 VAL A CA 1
ATOM 673 C C . VAL A 1 89 ? 10.224 -1.221 -22.843 1.00 70.44 89 VAL A C 1
ATOM 675 O O . VAL A 1 89 ? 9.907 -0.328 -22.071 1.00 70.44 89 VAL A O 1
ATOM 678 N N . ASP A 1 90 ? 10.741 -0.967 -24.044 1.00 69.69 90 ASP A N 1
ATOM 679 C CA . ASP A 1 90 ? 10.974 0.394 -24.541 1.00 69.69 90 ASP A CA 1
ATOM 680 C C . ASP A 1 90 ? 9.681 1.226 -24.556 1.00 69.69 90 ASP A C 1
ATOM 682 O O . ASP A 1 90 ? 9.681 2.412 -24.219 1.00 69.69 90 ASP A O 1
ATOM 686 N N . ILE A 1 91 ? 8.547 0.604 -24.906 1.00 72.38 91 ILE A N 1
ATOM 687 C CA . ILE A 1 91 ? 7.230 1.255 -24.851 1.00 72.38 91 ILE A CA 1
ATOM 688 C C . ILE A 1 91 ? 6.849 1.572 -23.398 1.00 72.38 91 ILE A C 1
ATOM 690 O O . ILE A 1 91 ? 6.414 2.690 -23.118 1.00 72.38 91 ILE A O 1
ATOM 694 N N . LEU A 1 92 ? 7.025 0.621 -22.475 1.00 72.94 92 LEU A N 1
ATOM 695 C CA . LEU A 1 92 ? 6.753 0.832 -21.048 1.00 72.94 92 LEU A CA 1
ATOM 696 C C . LEU A 1 92 ? 7.657 1.915 -20.448 1.00 72.94 92 LEU A C 1
ATOM 698 O O . LEU A 1 92 ? 7.164 2.781 -19.734 1.00 72.94 92 LEU A O 1
ATOM 702 N N . LEU A 1 93 ? 8.943 1.933 -20.798 1.00 69.19 93 LEU A N 1
ATOM 703 C CA . LEU A 1 93 ? 9.892 2.970 -20.402 1.00 69.19 93 LEU A CA 1
ATOM 704 C C . LEU A 1 93 ? 9.505 4.337 -20.961 1.00 69.19 93 LEU A C 1
ATOM 706 O O . LEU A 1 93 ? 9.648 5.337 -20.267 1.00 69.19 93 LEU A O 1
ATOM 710 N N . ASN A 1 94 ? 8.953 4.406 -22.174 1.00 70.75 94 ASN A N 1
ATOM 711 C CA . ASN A 1 94 ? 8.428 5.658 -22.718 1.00 70.75 94 ASN A CA 1
ATOM 712 C C . ASN A 1 94 ? 7.229 6.168 -21.903 1.00 70.75 94 ASN A C 1
ATOM 714 O O . ASN A 1 94 ? 7.146 7.361 -21.614 1.00 70.75 94 ASN A O 1
ATOM 718 N N . PHE A 1 95 ? 6.317 5.280 -21.494 1.00 75.25 95 PHE A N 1
ATOM 719 C CA . PHE A 1 95 ? 5.217 5.646 -20.598 1.00 75.25 95 PHE A CA 1
ATOM 720 C C . PHE A 1 95 ? 5.718 6.066 -19.214 1.00 75.25 95 PHE A C 1
ATOM 722 O O . PHE A 1 95 ? 5.290 7.108 -18.726 1.00 75.25 95 PHE A O 1
ATOM 729 N N . ALA A 1 96 ? 6.659 5.325 -18.625 1.00 71.31 96 ALA A N 1
ATOM 730 C CA . ALA A 1 96 ? 7.274 5.657 -17.343 1.00 71.31 96 ALA A CA 1
ATOM 731 C C . ALA A 1 96 ? 8.000 7.009 -17.396 1.00 71.31 96 ALA A C 1
ATOM 733 O O . ALA A 1 96 ? 7.791 7.850 -16.530 1.00 71.31 96 ALA A O 1
ATOM 734 N N . PHE A 1 97 ? 8.761 7.274 -18.462 1.00 71.81 97 PHE A N 1
ATOM 735 C CA . PHE A 1 97 ? 9.404 8.563 -18.713 1.00 71.81 97 PHE A CA 1
ATOM 736 C C . PHE A 1 97 ? 8.384 9.696 -18.833 1.00 71.81 97 PHE A C 1
ATOM 738 O O . PHE A 1 97 ? 8.550 10.752 -18.234 1.00 71.81 97 PHE A O 1
ATOM 745 N N . ARG A 1 98 ? 7.298 9.507 -19.593 1.00 71.88 98 ARG A N 1
ATOM 746 C CA . ARG A 1 98 ? 6.246 10.529 -19.717 1.00 71.88 98 ARG A CA 1
ATOM 747 C C . ARG A 1 98 ? 5.528 10.770 -18.395 1.00 71.88 98 ARG A C 1
ATOM 749 O O . ARG A 1 98 ? 5.233 11.923 -18.087 1.00 71.88 98 ARG A O 1
ATOM 756 N N . ALA A 1 99 ? 5.263 9.719 -17.625 1.00 71.12 99 ALA A N 1
ATOM 757 C CA . ALA A 1 99 ? 4.683 9.821 -16.292 1.00 71.12 99 ALA A CA 1
ATOM 758 C C . ALA A 1 99 ? 5.625 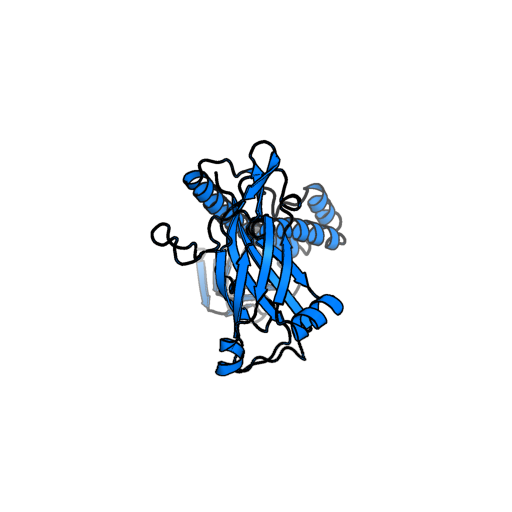10.588 -15.351 1.00 71.12 99 ALA A C 1
ATOM 760 O O . ALA A 1 99 ? 5.203 11.576 -14.758 1.00 71.12 99 ALA A O 1
ATOM 761 N N . GLN A 1 100 ? 6.913 10.231 -15.317 1.00 72.94 100 GLN A N 1
ATOM 762 C CA . GLN A 1 100 ? 7.956 10.952 -14.584 1.00 72.94 100 GLN A CA 1
ATOM 763 C C . GLN A 1 100 ? 7.999 12.420 -15.003 1.00 72.94 100 GLN A C 1
ATOM 765 O O . GLN A 1 100 ? 7.821 13.283 -14.160 1.00 72.94 100 GLN A O 1
ATOM 770 N N . ARG A 1 101 ? 8.166 12.732 -16.292 1.00 71.62 101 ARG A N 1
ATOM 771 C CA . ARG A 1 101 ? 8.214 14.120 -16.780 1.00 71.62 101 ARG A CA 1
ATOM 772 C C . ARG A 1 101 ? 6.952 14.902 -16.441 1.00 71.62 101 ARG A C 1
ATOM 774 O O . ARG A 1 101 ? 7.045 16.092 -16.171 1.00 71.62 101 ARG A O 1
ATOM 781 N N . SER A 1 102 ? 5.789 14.253 -16.447 1.00 69.50 102 SER A N 1
ATOM 782 C CA . SER A 1 102 ? 4.544 14.887 -16.011 1.00 69.50 102 SER A CA 1
ATOM 783 C C . SER A 1 102 ? 4.617 15.226 -14.523 1.00 69.50 102 SER A C 1
ATOM 785 O O . SER A 1 102 ? 4.375 16.371 -14.159 1.00 69.50 102 SER A O 1
ATOM 787 N N . ILE A 1 103 ? 5.049 14.283 -13.681 1.00 63.75 103 ILE A N 1
ATOM 788 C CA . ILE A 1 103 ? 5.269 14.499 -12.245 1.00 63.75 103 ILE A CA 1
ATOM 789 C C . ILE A 1 103 ? 6.314 15.597 -12.000 1.00 63.75 103 ILE A C 1
ATOM 791 O O . ILE A 1 103 ? 6.055 16.490 -11.209 1.00 63.75 103 ILE A O 1
ATOM 795 N N . GLU A 1 104 ? 7.447 15.610 -12.703 1.00 68.44 104 GLU A N 1
ATOM 796 C CA . GLU A 1 104 ? 8.473 16.659 -12.581 1.00 68.44 104 GLU A CA 1
ATOM 797 C C . GLU A 1 104 ? 7.956 18.042 -12.976 1.00 68.44 104 GLU A C 1
ATOM 799 O O . GLU A 1 104 ? 8.363 19.041 -12.397 1.00 68.44 104 GLU A O 1
ATOM 804 N N . ILE A 1 105 ? 7.059 18.128 -13.961 1.00 66.94 105 ILE A N 1
ATOM 805 C CA . ILE A 1 105 ? 6.425 19.397 -14.340 1.00 66.94 105 ILE A CA 1
ATOM 806 C C . ILE A 1 105 ? 5.444 19.856 -13.255 1.00 66.94 105 ILE A C 1
ATOM 808 O O . ILE A 1 105 ? 5.380 21.050 -12.971 1.00 66.94 105 ILE A O 1
ATOM 812 N N . TYR A 1 106 ? 4.689 18.930 -12.657 1.00 51.88 106 TYR A N 1
ATOM 813 C CA . TYR A 1 106 ? 3.728 19.245 -11.598 1.00 51.88 106 TYR A CA 1
ATOM 814 C C . TYR A 1 106 ? 4.395 19.576 -10.260 1.00 51.88 106 TYR A C 1
ATOM 816 O O . TYR A 1 106 ? 3.928 20.470 -9.559 1.00 51.88 106 TYR A O 1
ATOM 824 N N . LEU A 1 107 ? 5.470 18.869 -9.920 1.00 54.69 107 LEU A N 1
ATOM 825 C CA . LEU A 1 107 ? 6.190 18.991 -8.654 1.00 54.69 107 LEU A CA 1
ATOM 826 C C . LEU A 1 107 ? 7.381 19.954 -8.739 1.00 54.69 107 LEU A C 1
ATOM 828 O O . LEU A 1 107 ? 7.848 20.439 -7.727 1.00 54.69 107 LEU A O 1
ATOM 832 N N . LEU A 1 108 ? 7.880 20.277 -9.937 1.00 70.88 108 LEU A N 1
ATOM 833 C CA . LEU A 1 108 ? 9.092 21.088 -10.146 1.00 70.88 108 LEU A CA 1
ATOM 834 C C . LEU A 1 108 ? 10.371 20.502 -9.508 1.00 70.88 108 LEU A C 1
ATOM 836 O O . LEU A 1 108 ? 11.371 21.209 -9.366 1.00 70.88 108 LEU A O 1
ATOM 840 N N . LEU A 1 109 ? 10.373 19.204 -9.193 1.00 54.44 109 LEU A N 1
ATOM 841 C CA . LEU A 1 109 ? 11.536 18.455 -8.714 1.00 54.44 109 LEU A CA 1
ATOM 842 C C . LEU A 1 109 ? 12.097 17.516 -9.773 1.00 54.44 109 LEU A C 1
ATOM 844 O O . LEU A 1 109 ? 11.359 16.973 -10.589 1.00 54.44 109 LEU A O 1
ATOM 848 N N . ASP A 1 110 ? 13.401 17.261 -9.684 1.00 69.00 110 ASP A N 1
ATOM 849 C CA . ASP A 1 110 ? 14.072 16.207 -10.439 1.00 69.00 110 ASP A CA 1
ATOM 850 C C . ASP A 1 110 ? 13.717 14.823 -9.862 1.00 69.00 110 ASP A C 1
ATOM 852 O O . ASP A 1 110 ? 13.961 14.524 -8.690 1.00 69.00 110 ASP A O 1
ATOM 856 N N . GLN A 1 111 ? 13.120 13.975 -10.694 1.00 68.06 111 GLN A N 1
ATOM 857 C CA . GLN A 1 111 ? 12.710 12.604 -10.394 1.00 68.06 111 GLN A CA 1
ATOM 858 C C . GLN A 1 111 ? 13.529 11.585 -11.205 1.00 68.06 111 GLN A C 1
ATOM 860 O O . GLN A 1 111 ? 13.195 10.399 -11.216 1.00 68.06 111 GLN A O 1
ATOM 865 N N . THR A 1 112 ? 14.621 12.010 -11.856 1.00 69.56 112 THR A N 1
ATOM 866 C CA . THR A 1 112 ? 15.467 11.167 -12.723 1.00 69.56 112 THR A CA 1
ATOM 867 C C . THR A 1 112 ? 15.982 9.913 -12.009 1.00 69.56 112 THR A C 1
ATOM 869 O O . THR A 1 112 ? 16.140 8.867 -12.631 1.00 69.56 112 THR A O 1
ATOM 872 N N . GLN A 1 113 ? 16.171 9.977 -10.688 1.00 64.06 113 GLN A N 1
ATOM 873 C CA . GLN A 1 113 ? 16.614 8.849 -9.858 1.00 64.06 113 GLN A CA 1
ATOM 874 C C . GLN A 1 113 ? 15.616 7.678 -9.754 1.00 64.06 113 GLN A C 1
ATOM 876 O O . GLN A 1 113 ? 15.996 6.613 -9.278 1.00 64.06 113 GLN A O 1
ATOM 881 N N . TYR A 1 114 ? 14.361 7.859 -10.180 1.00 63.28 114 TYR A N 1
ATOM 882 C CA . TYR A 1 114 ? 13.306 6.836 -10.106 1.00 63.28 114 TYR A CA 1
ATOM 883 C C . TYR A 1 114 ? 12.974 6.204 -11.459 1.00 63.28 114 TYR A C 1
ATOM 885 O O . TYR A 1 114 ? 12.131 5.311 -11.531 1.00 63.28 114 TYR A O 1
ATOM 893 N N . VAL A 1 115 ? 13.639 6.643 -12.532 1.00 64.69 115 VAL A N 1
ATOM 894 C CA . VAL A 1 115 ? 13.523 6.028 -13.855 1.00 64.69 115 VAL A CA 1
ATOM 895 C C . VAL A 1 115 ? 14.850 5.385 -14.214 1.00 64.69 115 VAL A C 1
ATOM 897 O O . VAL A 1 115 ? 15.830 6.039 -14.565 1.00 64.69 115 VAL A O 1
ATOM 900 N N . TYR A 1 116 ? 14.861 4.063 -14.143 1.00 67.94 116 TYR A N 1
ATOM 901 C CA . TYR A 1 116 ? 15.980 3.250 -14.580 1.00 67.94 116 TYR A CA 1
ATOM 902 C C . TYR A 1 116 ? 15.907 3.073 -16.100 1.00 67.94 116 TYR A C 1
ATOM 904 O O . TYR A 1 116 ? 15.244 2.172 -16.610 1.00 67.94 116 TYR A O 1
ATOM 912 N N . TYR A 1 117 ? 16.573 3.959 -16.843 1.00 66.81 117 TYR A N 1
ATOM 913 C CA . TYR A 1 117 ? 16.648 3.882 -18.312 1.00 66.81 117 TYR A CA 1
ATOM 914 C C . TYR A 1 117 ? 17.394 2.639 -18.822 1.00 66.81 117 TYR A C 1
ATOM 916 O O . TYR A 1 117 ? 17.350 2.339 -20.012 1.00 66.81 117 TYR A O 1
ATOM 924 N N . ASP A 1 118 ? 18.092 1.930 -17.935 1.00 67.75 118 ASP A N 1
ATOM 925 C CA . ASP A 1 118 ? 18.798 0.679 -18.201 1.00 67.75 118 ASP A CA 1
ATOM 926 C C . ASP A 1 118 ? 17.936 -0.570 -17.944 1.00 67.75 118 ASP A C 1
ATOM 928 O O . ASP A 1 118 ? 18.399 -1.694 -18.143 1.00 67.75 118 ASP A O 1
ATOM 932 N N . VAL A 1 119 ? 16.679 -0.413 -17.522 1.00 71.69 119 VAL A N 1
ATOM 933 C CA . VAL A 1 119 ? 15.758 -1.540 -17.337 1.00 71.69 119 VAL A CA 1
ATOM 934 C C . VAL A 1 119 ? 15.466 -2.235 -18.662 1.00 71.69 119 VAL A C 1
ATOM 936 O O . VAL A 1 119 ? 15.258 -1.613 -19.698 1.00 71.69 119 VAL A O 1
ATOM 939 N N . GLY A 1 120 ? 15.474 -3.564 -18.638 1.00 72.12 120 GLY A N 1
ATOM 940 C CA . GLY A 1 120 ? 15.415 -4.388 -19.842 1.00 72.12 120 GLY A CA 1
ATOM 941 C C . GLY A 1 120 ? 16.727 -4.439 -20.628 1.00 72.12 120 GLY A C 1
ATOM 942 O O . GLY A 1 120 ? 16.797 -5.163 -21.622 1.00 72.12 120 GLY A O 1
ATOM 943 N N . CYS A 1 121 ? 17.780 -3.746 -20.180 1.00 78.75 121 CYS A N 1
ATOM 944 C CA . CYS A 1 121 ? 19.136 -3.962 -20.668 1.00 78.75 121 CYS A CA 1
ATOM 945 C C . CYS A 1 121 ? 19.842 -5.019 -19.808 1.00 78.75 121 CYS A C 1
ATOM 947 O O . CYS A 1 121 ? 19.672 -5.093 -18.588 1.00 78.75 121 CYS A O 1
ATOM 949 N N . VAL A 1 122 ? 20.663 -5.836 -20.462 1.00 80.31 122 VAL A N 1
ATOM 950 C CA . VAL A 1 122 ? 21.596 -6.783 -19.837 1.00 80.31 122 VAL A CA 1
ATOM 951 C C . VAL A 1 122 ? 23.006 -6.468 -20.317 1.00 80.31 122 VAL A C 1
ATOM 953 O O . VAL A 1 122 ? 23.190 -5.934 -21.413 1.00 80.31 122 VAL A O 1
ATOM 956 N N . HIS A 1 123 ? 24.009 -6.789 -19.499 1.00 80.94 123 HIS A N 1
ATOM 957 C CA . HIS A 1 123 ? 25.400 -6.505 -19.839 1.00 80.94 123 HIS A CA 1
ATOM 958 C C . HIS A 1 123 ? 25.782 -7.179 -21.174 1.00 80.94 123 HIS A C 1
ATOM 960 O O . HIS A 1 123 ? 25.463 -8.360 -21.366 1.00 80.94 123 HIS A O 1
ATOM 966 N N . PRO A 1 124 ? 26.476 -6.483 -22.097 1.00 76.88 124 PRO A N 1
ATOM 967 C CA . PRO A 1 124 ? 26.809 -7.028 -23.414 1.00 76.88 124 PRO A CA 1
ATOM 968 C C . PRO A 1 124 ? 27.621 -8.325 -23.330 1.00 76.88 124 PRO A C 1
ATOM 970 O O . PRO A 1 124 ? 27.435 -9.202 -24.169 1.00 76.88 124 PRO A O 1
ATOM 973 N N . ASP A 1 125 ? 28.446 -8.494 -22.293 1.00 77.94 125 ASP A N 1
ATOM 974 C CA . ASP A 1 125 ? 29.214 -9.730 -22.090 1.00 77.94 125 ASP A CA 1
ATOM 975 C C . ASP A 1 125 ? 28.327 -10.944 -21.802 1.00 77.94 125 ASP A C 1
ATOM 977 O O . ASP A 1 125 ? 28.633 -12.026 -22.292 1.00 77.94 125 ASP A O 1
ATOM 981 N N . ILE A 1 126 ? 27.206 -10.769 -21.091 1.00 78.75 126 ILE A N 1
ATOM 982 C CA . ILE A 1 126 ? 26.242 -11.848 -20.810 1.00 78.75 126 ILE A CA 1
ATOM 983 C C . ILE A 1 126 ? 25.549 -12.260 -22.112 1.00 78.75 126 ILE A C 1
ATOM 985 O O . ILE A 1 126 ? 25.392 -13.445 -22.404 1.00 78.75 126 ILE A O 1
ATOM 989 N N . LYS A 1 127 ? 25.196 -11.280 -22.954 1.00 74.81 127 LYS A N 1
ATOM 990 C CA . LYS A 1 127 ? 24.624 -11.545 -24.279 1.00 74.81 127 LYS A CA 1
ATOM 991 C C . LYS A 1 127 ? 25.645 -12.222 -25.206 1.00 74.81 127 LYS A C 1
ATOM 993 O O . LYS A 1 127 ? 25.314 -13.179 -25.901 1.00 74.81 127 LYS A O 1
ATOM 998 N N . ALA A 1 128 ? 26.900 -11.773 -25.186 1.00 77.56 128 ALA A N 1
ATOM 999 C CA . ALA A 1 128 ? 27.991 -12.370 -25.951 1.00 77.56 128 ALA A CA 1
ATOM 1000 C C . ALA A 1 128 ? 28.362 -13.778 -25.453 1.00 77.56 128 ALA A C 1
ATOM 1002 O O . ALA A 1 128 ? 28.795 -14.620 -26.239 1.00 77.56 128 ALA A O 1
ATOM 1003 N N . GLU A 1 129 ? 28.221 -14.052 -24.158 1.00 81.81 129 GLU A N 1
ATOM 1004 C CA . GLU A 1 129 ? 28.380 -15.384 -23.578 1.00 81.81 129 GLU A CA 1
ATOM 1005 C C . GLU A 1 129 ? 27.273 -16.328 -24.042 1.00 81.81 129 GLU A C 1
ATOM 1007 O O . GLU A 1 129 ? 27.596 -17.414 -24.509 1.00 81.81 129 GLU A O 1
ATOM 1012 N N . TYR A 1 130 ? 26.012 -15.890 -24.057 1.00 78.75 130 TYR A N 1
ATOM 1013 C CA . TYR A 1 130 ? 24.904 -16.666 -24.625 1.00 78.75 130 TYR A CA 1
ATOM 1014 C C . TYR A 1 130 ? 25.100 -17.004 -26.106 1.00 78.75 130 TYR A C 1
ATOM 1016 O O . TYR A 1 130 ? 24.917 -18.151 -26.509 1.00 78.75 130 TYR A O 1
ATOM 1024 N N . ILE A 1 131 ? 25.553 -16.040 -26.911 1.00 77.44 131 ILE A N 1
ATOM 1025 C CA . ILE A 1 131 ? 25.853 -16.270 -28.335 1.00 77.44 131 ILE A CA 1
ATOM 1026 C C . ILE A 1 131 ? 26.970 -17.311 -28.508 1.00 77.44 131 ILE A C 1
ATOM 1028 O O . ILE A 1 131 ? 26.929 -18.119 -29.436 1.00 77.44 131 ILE A O 1
ATOM 1032 N N . ARG A 1 132 ? 27.979 -17.298 -27.629 1.00 80.50 132 ARG A N 1
ATOM 1033 C CA . ARG A 1 132 ? 29.105 -18.246 -27.665 1.00 80.50 132 ARG A CA 1
ATOM 1034 C C . ARG A 1 132 ? 28.758 -19.609 -27.065 1.00 80.50 132 ARG A C 1
ATOM 1036 O O . ARG A 1 132 ? 29.332 -20.607 -27.490 1.00 80.50 132 ARG A O 1
ATOM 1043 N N . ASN A 1 133 ? 27.860 -19.642 -26.085 1.00 82.19 133 ASN A N 1
ATOM 1044 C CA . ASN A 1 133 ? 27.453 -20.823 -25.342 1.00 82.19 133 ASN A CA 1
ATOM 1045 C C . ASN A 1 133 ? 25.946 -20.762 -25.006 1.00 82.19 133 ASN A C 1
ATOM 1047 O O . ASN A 1 133 ? 25.572 -20.232 -23.951 1.00 82.19 133 ASN A O 1
ATOM 1051 N N . PRO A 1 134 ? 25.080 -21.332 -25.865 1.00 71.38 134 PRO A N 1
ATOM 1052 C CA . PRO A 1 134 ? 23.629 -21.333 -25.665 1.00 71.38 134 PRO A CA 1
ATOM 1053 C C . PRO A 1 134 ? 23.156 -22.003 -24.363 1.00 71.38 134 PRO A C 1
ATOM 1055 O O . PRO A 1 134 ? 22.063 -21.694 -23.888 1.00 71.38 134 PRO A O 1
ATOM 1058 N N . ASP A 1 135 ? 23.981 -22.846 -23.730 1.00 75.00 135 ASP A N 1
ATOM 1059 C CA . ASP A 1 135 ? 23.661 -23.480 -22.441 1.00 75.00 135 ASP A CA 1
ATOM 1060 C C . ASP A 1 135 ? 23.622 -22.469 -21.273 1.00 75.00 135 ASP A C 1
ATOM 1062 O O . ASP A 1 135 ? 23.107 -22.764 -20.195 1.00 75.00 135 ASP A O 1
ATOM 1066 N N . SER A 1 136 ? 24.098 -21.235 -21.485 1.00 73.31 136 SER A N 1
ATOM 1067 C CA . SER A 1 136 ? 24.034 -20.132 -20.512 1.00 73.31 136 SER A CA 1
ATOM 1068 C C . SER A 1 136 ? 22.675 -19.406 -20.455 1.00 73.31 136 SER A C 1
ATOM 1070 O O . SER A 1 136 ? 22.552 -18.364 -19.807 1.00 73.31 136 SER A O 1
ATOM 1072 N N . VAL A 1 137 ? 21.622 -19.962 -21.074 1.00 76.94 137 VAL A N 1
ATOM 1073 C CA . VAL A 1 137 ? 20.261 -19.386 -21.113 1.00 76.94 137 VAL A CA 1
ATOM 1074 C C . VAL A 1 137 ? 19.712 -19.007 -19.732 1.00 76.94 137 VAL A C 1
ATOM 1076 O O . VAL A 1 137 ? 19.007 -18.008 -19.599 1.00 76.94 137 VAL A O 1
ATOM 1079 N N . VAL A 1 138 ? 20.072 -19.757 -18.686 1.00 75.69 138 VAL A N 1
ATOM 1080 C CA . VAL A 1 138 ? 19.640 -19.486 -17.305 1.00 75.69 138 VAL A CA 1
ATOM 1081 C C . VAL A 1 138 ? 20.223 -18.166 -16.796 1.00 75.69 138 VAL A C 1
ATOM 1083 O O . VAL A 1 138 ? 19.505 -17.377 -16.185 1.00 75.69 138 VAL A O 1
ATOM 1086 N N . SER A 1 139 ? 21.494 -17.885 -17.096 1.00 78.00 139 SER A N 1
ATOM 1087 C CA . SER A 1 139 ? 22.169 -16.643 -16.696 1.00 78.00 139 SER A CA 1
ATOM 1088 C C . SER A 1 139 ? 21.562 -15.429 -17.405 1.00 78.00 139 SER A C 1
ATOM 1090 O O . SER A 1 139 ? 21.253 -14.413 -16.774 1.00 78.00 139 SER A O 1
ATOM 1092 N N . LEU A 1 140 ? 21.296 -15.567 -18.710 1.00 79.19 140 LEU A N 1
ATOM 1093 C CA . LEU A 1 140 ? 20.655 -14.523 -19.508 1.00 79.19 140 LEU A CA 1
ATOM 1094 C C . LEU A 1 140 ? 19.229 -14.240 -19.013 1.00 79.19 140 LEU A C 1
ATOM 1096 O O . LEU A 1 140 ? 18.875 -13.085 -18.788 1.00 79.19 140 LEU A O 1
ATOM 1100 N N . THR A 1 141 ? 18.437 -15.290 -18.784 1.00 77.62 141 THR A N 1
ATOM 1101 C CA . THR A 1 141 ? 17.048 -15.175 -18.311 1.00 77.62 141 THR A CA 1
ATOM 1102 C C . THR A 1 141 ? 16.985 -14.542 -16.925 1.00 77.62 141 THR A C 1
ATOM 1104 O O . THR A 1 141 ? 16.207 -13.616 -16.723 1.00 77.62 141 THR A O 1
ATOM 1107 N N . THR A 1 142 ? 17.851 -14.969 -15.999 1.00 81.56 142 THR A N 1
ATOM 1108 C CA . THR A 1 142 ? 17.937 -14.387 -14.648 1.00 81.56 142 THR A CA 1
ATOM 1109 C C . THR A 1 142 ? 18.302 -12.904 -14.715 1.00 81.56 142 THR A C 1
ATOM 1111 O O . THR A 1 142 ? 17.677 -12.083 -14.053 1.00 81.56 142 THR A O 1
ATOM 1114 N N . SER A 1 143 ? 19.256 -12.532 -15.574 1.00 80.00 143 SER A N 1
ATOM 1115 C CA . SER A 1 143 ? 19.676 -11.135 -15.738 1.00 80.00 143 SER A CA 1
ATOM 1116 C C . SER A 1 143 ? 18.564 -10.252 -16.311 1.00 80.00 143 SER A C 1
ATOM 1118 O O . SER A 1 143 ? 18.368 -9.132 -15.842 1.00 80.00 143 SER A O 1
ATOM 1120 N N . TYR A 1 144 ? 17.809 -10.751 -17.295 1.00 79.81 144 TYR A N 1
ATOM 1121 C CA . TYR A 1 144 ? 16.634 -10.051 -17.817 1.00 79.81 144 TYR A CA 1
ATOM 1122 C C . TYR A 1 144 ? 15.522 -9.951 -16.775 1.00 79.81 144 TYR A C 1
ATOM 1124 O O . TYR A 1 144 ? 14.961 -8.874 -16.604 1.00 79.81 144 TYR A O 1
ATOM 1132 N N . GLN A 1 145 ? 15.238 -11.029 -16.042 1.00 79.56 145 GLN A N 1
ATOM 1133 C CA . GLN A 1 145 ? 14.237 -11.035 -14.979 1.00 79.56 145 GLN A CA 1
ATOM 1134 C C . GLN A 1 145 ? 14.568 -9.993 -13.902 1.00 79.56 145 GLN A C 1
ATOM 1136 O O . GLN A 1 145 ? 13.738 -9.133 -13.628 1.00 79.56 145 GLN A O 1
ATOM 1141 N N . SER A 1 146 ? 15.796 -9.976 -13.378 1.00 78.88 146 SER A N 1
ATOM 1142 C CA . SER A 1 146 ? 16.228 -8.971 -12.396 1.00 78.88 146 SER A CA 1
ATOM 1143 C C . SER A 1 146 ? 16.273 -7.544 -12.960 1.00 78.88 146 SER A C 1
ATOM 1145 O O . SER A 1 146 ? 16.184 -6.569 -12.214 1.00 78.88 146 SER A O 1
ATOM 1147 N N . SER A 1 147 ? 16.438 -7.386 -14.276 1.00 78.06 147 SER A N 1
ATOM 1148 C CA . SER A 1 147 ? 16.320 -6.085 -14.945 1.00 78.06 147 SER A CA 1
ATOM 1149 C C . SER A 1 147 ? 14.854 -5.637 -15.020 1.00 78.06 147 SER A C 1
ATOM 1151 O O . SER A 1 147 ? 14.557 -4.481 -14.742 1.00 78.06 147 SER A O 1
ATOM 1153 N N . PHE A 1 148 ? 13.918 -6.547 -15.303 1.00 74.44 148 PHE A N 1
ATOM 1154 C CA . PHE A 1 148 ? 12.482 -6.249 -15.349 1.00 74.44 148 PHE A CA 1
ATOM 1155 C C . PHE A 1 148 ? 11.838 -6.069 -13.976 1.00 74.44 148 PHE A C 1
ATOM 1157 O O . PHE A 1 148 ? 10.945 -5.240 -13.845 1.00 74.44 148 PHE A O 1
ATOM 1164 N N . GLU A 1 149 ? 12.294 -6.780 -12.946 1.00 72.69 149 GLU A N 1
ATOM 1165 C CA . GLU A 1 149 ? 11.814 -6.596 -11.569 1.00 72.69 149 GLU A CA 1
ATOM 1166 C C . GLU A 1 149 ? 12.032 -5.149 -11.090 1.00 72.69 149 GLU A C 1
ATOM 1168 O O . GLU A 1 149 ? 11.159 -4.577 -10.442 1.00 72.69 149 GLU A O 1
ATOM 1173 N N . ARG A 1 150 ? 13.121 -4.497 -11.527 1.00 67.44 150 ARG A N 1
ATOM 1174 C CA . ARG A 1 150 ? 13.379 -3.067 -11.273 1.00 67.44 150 ARG A CA 1
ATOM 1175 C C . ARG A 1 150 ? 12.380 -2.122 -11.955 1.00 67.44 150 ARG A C 1
ATOM 1177 O O . ARG A 1 150 ? 12.185 -1.012 -11.472 1.00 67.44 150 ARG A O 1
ATOM 1184 N N . LEU A 1 151 ? 11.715 -2.545 -13.038 1.00 67.06 151 LEU A N 1
ATOM 1185 C CA . LEU A 1 151 ? 10.649 -1.763 -13.686 1.00 67.06 151 LEU A CA 1
ATOM 1186 C C . LEU A 1 151 ? 9.397 -1.648 -12.809 1.00 67.06 151 LEU A C 1
ATOM 1188 O O . LEU A 1 151 ? 8.628 -0.705 -12.966 1.00 67.06 151 LEU A O 1
ATOM 1192 N N . LEU A 1 152 ? 9.167 -2.639 -11.941 1.00 57.09 152 LEU A N 1
ATOM 1193 C CA . LEU A 1 152 ? 7.970 -2.756 -11.103 1.00 57.09 152 LEU A CA 1
ATOM 1194 C C . LEU A 1 152 ? 8.142 -2.090 -9.726 1.00 57.09 152 LEU A C 1
ATOM 1196 O O . LEU A 1 152 ? 7.155 -1.859 -9.024 1.00 57.09 152 LEU A O 1
ATOM 1200 N N . ASP A 1 153 ? 9.370 -1.699 -9.384 1.00 54.47 153 ASP A N 1
ATOM 1201 C CA . ASP A 1 153 ? 9.720 -1.015 -8.137 1.00 54.47 153 ASP A CA 1
ATOM 1202 C C . ASP A 1 153 ? 9.211 0.444 -7.979 1.00 54.47 153 ASP A C 1
ATOM 1204 O O . ASP A 1 153 ? 9.193 0.935 -6.855 1.00 54.47 153 ASP A O 1
ATOM 1208 N N . PRO A 1 154 ? 8.680 1.176 -8.987 1.00 52.09 154 PRO A N 1
ATOM 1209 C CA . PRO A 1 154 ? 8.043 2.475 -8.728 1.00 52.09 154 PRO A CA 1
ATOM 1210 C C . PRO A 1 154 ? 6.851 2.399 -7.755 1.00 52.09 154 PRO A C 1
ATOM 1212 O O . PRO A 1 154 ? 6.475 3.405 -7.156 1.00 52.09 154 PRO A O 1
ATOM 1215 N N . THR A 1 155 ? 6.259 1.213 -7.567 1.00 46.84 155 THR A N 1
ATOM 1216 C CA . THR A 1 155 ? 5.159 0.986 -6.613 1.00 46.84 155 THR A CA 1
ATOM 1217 C C . THR A 1 155 ? 5.602 1.007 -5.147 1.00 46.84 155 THR A C 1
ATOM 1219 O O . THR A 1 155 ? 4.781 1.301 -4.276 1.00 46.84 155 THR A O 1
ATOM 1222 N N . SER A 1 156 ? 6.892 0.800 -4.853 1.00 45.22 156 SER A N 1
ATOM 1223 C CA . SER A 1 156 ? 7.440 0.927 -3.493 1.00 45.22 156 SER A CA 1
ATOM 1224 C C . SER A 1 156 ? 7.577 2.388 -3.041 1.00 45.22 156 SER A C 1
ATOM 1226 O O . SER A 1 156 ? 7.819 2.667 -1.867 1.00 45.22 156 SER A O 1
ATOM 1228 N N . MET A 1 157 ? 7.361 3.352 -3.946 1.00 50.12 157 MET A N 1
ATOM 1229 C CA . MET A 1 157 ? 7.483 4.777 -3.637 1.00 50.12 157 MET A CA 1
ATOM 1230 C C . MET A 1 157 ? 6.355 5.341 -2.756 1.00 50.12 157 MET A C 1
ATOM 1232 O O . MET A 1 157 ? 6.535 6.450 -2.251 1.00 50.12 157 MET A O 1
ATOM 1236 N N . TRP A 1 158 ? 5.235 4.629 -2.565 1.00 57.59 158 TRP A N 1
ATOM 1237 C CA . TRP A 1 158 ? 3.988 5.247 -2.075 1.00 57.59 158 TRP A CA 1
ATOM 1238 C C . TRP A 1 158 ? 3.311 4.547 -0.896 1.00 57.59 158 TRP A C 1
ATOM 1240 O O . TRP A 1 158 ? 2.371 5.108 -0.347 1.00 57.59 158 TRP A O 1
ATOM 1250 N N . ASN A 1 159 ? 3.759 3.360 -0.477 1.00 61.84 159 ASN A N 1
ATOM 1251 C CA . ASN A 1 159 ? 3.053 2.586 0.547 1.00 61.84 159 ASN A CA 1
ATOM 1252 C C . ASN A 1 159 ? 4.016 1.954 1.550 1.00 61.84 159 ASN A C 1
ATOM 1254 O O . ASN A 1 159 ? 5.080 1.461 1.181 1.00 61.84 159 ASN A O 1
ATOM 1258 N N . THR A 1 160 ? 3.613 1.891 2.817 1.00 73.56 160 THR A N 1
ATOM 1259 C CA . THR A 1 160 ? 4.234 0.985 3.786 1.00 73.56 160 THR A CA 1
ATOM 1260 C C . THR A 1 160 ? 3.213 -0.024 4.281 1.00 73.56 160 THR A C 1
ATOM 1262 O O . THR A 1 160 ? 2.057 0.307 4.553 1.00 73.56 160 THR A O 1
ATOM 1265 N N . TYR A 1 161 ? 3.687 -1.264 4.366 1.00 81.38 161 TYR A N 1
ATOM 1266 C CA . TYR A 1 161 ? 2.950 -2.443 4.779 1.00 81.38 161 TYR A CA 1
ATOM 1267 C C . TYR A 1 161 ? 3.354 -2.843 6.195 1.00 81.38 161 TYR A C 1
ATOM 1269 O O . TYR A 1 161 ? 4.542 -3.044 6.457 1.00 81.38 161 TYR A O 1
ATOM 1277 N N . THR A 1 162 ? 2.369 -3.031 7.070 1.00 90.50 162 THR A N 1
ATOM 1278 C CA . THR A 1 162 ? 2.567 -3.693 8.360 1.00 90.50 162 THR A CA 1
ATOM 1279 C C . THR A 1 162 ? 1.516 -4.780 8.537 1.00 90.50 162 THR A C 1
ATOM 1281 O O . THR A 1 162 ? 0.324 -4.533 8.364 1.00 90.50 162 THR A O 1
ATOM 1284 N N . SER A 1 163 ? 1.958 -5.972 8.930 1.00 94.81 163 SER A N 1
ATOM 1285 C CA . SER A 1 163 ? 1.100 -7.109 9.268 1.00 94.81 163 SER A CA 1
ATOM 1286 C C . SER A 1 163 ? 1.314 -7.558 10.704 1.00 94.81 163 SER A C 1
ATOM 1288 O O . SER A 1 163 ? 2.457 -7.684 11.150 1.00 94.81 163 SER A O 1
ATOM 1290 N N . PHE A 1 164 ? 0.225 -7.887 11.390 1.00 97.00 164 PHE A N 1
ATOM 1291 C CA . PHE A 1 164 ? 0.228 -8.442 12.739 1.00 97.00 164 PHE A CA 1
ATOM 1292 C C . PHE A 1 164 ? -0.270 -9.884 12.683 1.00 97.00 164 PHE A C 1
ATOM 1294 O O . PHE A 1 164 ? -1.442 -10.134 12.399 1.00 97.00 164 PHE A O 1
ATOM 1301 N N . THR A 1 165 ? 0.633 -10.829 12.934 1.00 97.62 165 THR A N 1
ATOM 1302 C CA . THR A 1 165 ? 0.365 -12.279 12.920 1.00 97.62 165 THR A CA 1
ATOM 1303 C C . THR A 1 165 ? 0.709 -12.949 14.248 1.00 97.62 165 THR A C 1
ATOM 1305 O O . THR A 1 165 ? 0.468 -14.145 14.423 1.00 97.62 165 THR A O 1
ATOM 1308 N N . ASP A 1 166 ? 1.280 -12.204 15.199 1.00 97.25 166 ASP A N 1
ATOM 1309 C CA . ASP A 1 166 ? 1.657 -12.749 16.491 1.00 97.25 166 ASP A CA 1
ATOM 1310 C C . ASP A 1 166 ? 0.402 -13.074 17.327 1.00 97.25 166 ASP A C 1
ATOM 1312 O O . ASP A 1 166 ? -0.530 -12.266 17.403 1.00 97.25 166 ASP A O 1
ATOM 1316 N N . PRO A 1 167 ? 0.341 -14.262 17.961 1.00 97.25 167 PRO A N 1
ATOM 1317 C CA . PRO A 1 167 ? -0.854 -14.689 18.682 1.00 97.25 167 PRO A CA 1
ATOM 1318 C C . PRO A 1 167 ? -1.281 -13.736 19.800 1.00 97.25 167 PRO A C 1
ATOM 1320 O O . PRO A 1 167 ? -2.476 -13.556 20.000 1.00 97.25 167 PRO A O 1
ATOM 1323 N N . GLU A 1 168 ? -0.329 -13.102 20.491 1.00 97.62 168 GLU A N 1
ATOM 1324 C CA . GLU A 1 168 ? -0.603 -12.199 21.613 1.00 97.62 168 GLU A CA 1
ATOM 1325 C C . GLU A 1 168 ? -1.356 -10.941 21.163 1.00 97.62 168 GLU A C 1
ATOM 1327 O O . GLU A 1 168 ? -2.390 -10.606 21.743 1.00 97.62 168 GLU A O 1
ATOM 1332 N N . THR A 1 169 ? -0.905 -10.280 20.093 1.00 97.56 169 THR A N 1
ATOM 1333 C CA . THR A 1 169 ? -1.594 -9.114 19.522 1.00 97.56 169 THR A CA 1
ATOM 1334 C C . THR A 1 169 ? -2.972 -9.488 18.990 1.00 97.56 169 THR A C 1
ATOM 1336 O O . THR A 1 169 ? -3.938 -8.751 19.200 1.00 97.56 169 THR A O 1
ATOM 1339 N N . LEU A 1 170 ? -3.100 -10.647 18.336 1.00 98.25 170 LEU A N 1
ATOM 1340 C CA . LEU A 1 170 ? -4.387 -11.117 17.826 1.00 98.25 170 LEU A CA 1
ATOM 1341 C C . LEU A 1 170 ? -5.363 -11.463 18.956 1.00 98.25 170 LEU A C 1
ATOM 1343 O O . LEU A 1 170 ? -6.526 -11.078 18.882 1.00 98.25 170 LEU A O 1
ATOM 1347 N N . ASP A 1 171 ? -4.913 -12.144 20.011 1.00 98.00 171 ASP A N 1
ATOM 1348 C CA . ASP A 1 171 ? -5.727 -12.444 21.196 1.00 98.00 171 ASP A CA 1
ATOM 1349 C C . ASP A 1 171 ? -6.162 -11.163 21.908 1.00 98.00 171 ASP A C 1
ATOM 1351 O O . ASP A 1 171 ? -7.333 -11.010 22.274 1.00 98.00 171 ASP A O 1
ATOM 1355 N N . MET A 1 172 ? -5.248 -10.199 22.036 1.00 97.81 172 MET A N 1
ATOM 1356 C CA . MET A 1 172 ? -5.560 -8.885 22.578 1.00 97.81 172 MET A CA 1
ATOM 1357 C C . MET A 1 172 ? -6.641 -8.202 21.740 1.00 97.81 172 MET A C 1
ATOM 1359 O O . MET A 1 172 ? -7.669 -7.817 22.294 1.00 97.81 172 MET A O 1
ATOM 1363 N N . PHE A 1 173 ? -6.483 -8.149 20.415 1.00 98.31 173 PHE A N 1
ATOM 1364 C CA . PHE A 1 173 ? -7.480 -7.567 19.520 1.00 98.31 173 PHE A CA 1
ATOM 1365 C C . PHE A 1 173 ? -8.828 -8.296 19.584 1.00 98.31 173 PHE A C 1
ATOM 1367 O O . PHE A 1 173 ? -9.867 -7.647 19.624 1.00 98.31 173 PHE A O 1
ATOM 1374 N N . ARG A 1 174 ? -8.847 -9.633 19.655 1.00 97.94 174 ARG A N 1
ATOM 1375 C CA . ARG A 1 174 ? -10.091 -10.409 19.821 1.00 97.94 174 ARG A CA 1
ATOM 1376 C C . ARG A 1 174 ? -10.830 -10.059 21.113 1.00 97.94 174 ARG A C 1
ATOM 1378 O O . ARG A 1 174 ? -12.052 -10.150 21.146 1.00 97.94 174 ARG A O 1
ATOM 1385 N N . SER A 1 175 ? -10.102 -9.687 22.167 1.00 97.50 175 SER A N 1
ATOM 1386 C CA . SER A 1 175 ? -10.683 -9.353 23.473 1.00 97.50 175 SER A CA 1
ATOM 1387 C C . SER A 1 175 ? -11.103 -7.885 23.610 1.00 97.50 175 SER A C 1
ATOM 1389 O O . SER A 1 175 ? -12.112 -7.598 24.253 1.00 97.50 175 SER A O 1
ATOM 1391 N N . THR A 1 176 ? -10.351 -6.953 23.018 1.00 98.06 176 THR A N 1
ATOM 1392 C CA . THR A 1 176 ? -10.548 -5.500 23.185 1.00 98.06 176 THR A CA 1
ATOM 1393 C C . THR A 1 176 ? -11.156 -4.822 21.962 1.00 98.06 176 THR A C 1
ATOM 1395 O O . THR A 1 176 ? -11.567 -3.663 22.042 1.00 98.06 176 THR A O 1
ATOM 1398 N N . PHE A 1 177 ? -11.145 -5.504 20.814 1.00 98.31 177 PHE A N 1
ATOM 1399 C CA . PHE A 1 177 ? -11.458 -4.963 19.490 1.00 98.31 177 PHE A CA 1
ATOM 1400 C C . PHE A 1 177 ? -10.676 -3.692 19.155 1.00 98.31 177 PHE A C 1
ATOM 1402 O O . PHE A 1 177 ? -11.155 -2.831 18.414 1.00 98.31 177 PHE A O 1
ATOM 1409 N N . THR A 1 178 ? -9.484 -3.567 19.745 1.00 98.31 178 THR A N 1
ATOM 1410 C CA . THR A 1 178 ? -8.606 -2.410 19.626 1.00 98.31 178 THR A CA 1
ATOM 1411 C C . THR A 1 178 ? -7.174 -2.870 19.384 1.00 98.31 178 THR A C 1
ATOM 1413 O O . THR A 1 178 ? -6.632 -3.658 20.156 1.00 98.31 178 THR A O 1
ATOM 1416 N N . LEU A 1 179 ? -6.560 -2.368 18.316 1.00 98.19 179 LEU A N 1
ATOM 1417 C CA . LEU A 1 179 ? -5.154 -2.573 17.980 1.00 98.19 179 LEU A CA 1
ATOM 1418 C C . LEU A 1 179 ? -4.441 -1.228 18.058 1.00 98.19 179 LEU A C 1
ATOM 1420 O O . LEU A 1 179 ? -4.856 -0.277 17.402 1.00 98.19 179 LEU A O 1
ATOM 1424 N N . THR A 1 180 ? -3.345 -1.157 18.804 1.00 97.38 180 THR A N 1
ATOM 1425 C CA . THR A 1 180 ? -2.498 0.035 18.878 1.00 97.38 180 THR A CA 1
ATOM 1426 C C . THR A 1 180 ? -1.100 -0.310 18.389 1.00 97.38 180 THR A C 1
ATOM 1428 O O . THR A 1 180 ? -0.511 -1.286 18.844 1.00 97.38 180 THR A O 1
ATOM 1431 N N . PHE A 1 181 ? -0.557 0.494 17.479 1.00 96.19 181 PHE A N 1
ATOM 1432 C CA . PHE A 1 181 ? 0.788 0.299 16.937 1.00 96.19 181 PHE A CA 1
ATOM 1433 C C . PHE A 1 181 ? 1.452 1.639 16.627 1.00 96.19 181 PHE A C 1
ATOM 1435 O O . PHE A 1 181 ? 0.777 2.647 16.429 1.00 96.19 181 PHE A O 1
ATOM 1442 N N . SER A 1 182 ? 2.782 1.667 16.586 1.00 94.56 182 SER A N 1
ATOM 1443 C CA . SER A 1 182 ? 3.545 2.855 16.199 1.00 94.56 182 SER A CA 1
ATOM 1444 C C . SER A 1 182 ? 4.160 2.681 14.820 1.00 94.56 182 SER A C 1
ATOM 1446 O O . SER A 1 182 ? 4.780 1.653 14.549 1.00 94.56 182 SER A O 1
ATOM 1448 N N . PHE A 1 183 ? 4.056 3.708 13.983 1.00 92.81 183 PHE A N 1
ATOM 1449 C CA . PHE A 1 183 ? 4.810 3.800 12.742 1.00 92.81 183 PHE A CA 1
ATOM 1450 C C . PHE A 1 183 ? 6.054 4.658 12.957 1.00 92.81 183 PHE A C 1
ATOM 1452 O O . PHE A 1 183 ? 5.948 5.843 13.290 1.00 92.81 183 PH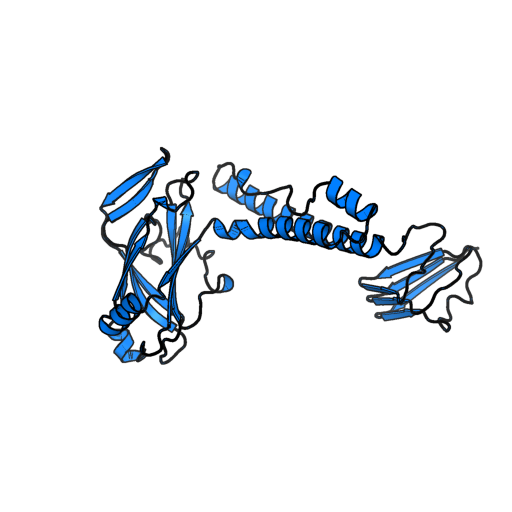E A O 1
ATOM 1459 N N . ASP A 1 184 ? 7.233 4.071 12.767 1.00 91.00 184 ASP A N 1
ATOM 1460 C CA . ASP A 1 184 ? 8.493 4.797 12.882 1.00 91.00 184 ASP A CA 1
ATOM 1461 C C . ASP A 1 184 ? 8.865 5.437 11.539 1.00 91.00 184 ASP A C 1
ATOM 1463 O O . ASP A 1 184 ? 9.267 4.757 10.593 1.00 91.00 184 ASP A O 1
ATOM 1467 N N . ALA A 1 185 ? 8.781 6.767 11.464 1.00 87.62 185 ALA A N 1
ATOM 1468 C CA . ALA A 1 185 ? 9.181 7.529 10.282 1.00 87.62 185 ALA A CA 1
ATOM 1469 C C . ALA A 1 185 ? 10.675 7.367 9.931 1.00 87.62 185 ALA A C 1
ATOM 1471 O O . ALA A 1 185 ? 11.072 7.691 8.809 1.00 87.62 185 ALA A O 1
ATOM 1472 N N . ALA A 1 186 ? 11.513 6.853 10.842 1.00 86.75 186 ALA A N 1
ATOM 1473 C CA . ALA A 1 186 ? 12.906 6.527 10.547 1.00 86.75 186 ALA A CA 1
ATOM 1474 C C . ALA A 1 186 ? 13.051 5.424 9.490 1.00 86.75 186 ALA A C 1
ATOM 1476 O O . ALA A 1 186 ? 14.061 5.407 8.786 1.00 86.75 186 ALA A O 1
ATOM 1477 N N . THR A 1 187 ? 12.052 4.541 9.373 1.00 84.25 187 THR A N 1
ATOM 1478 C CA . THR A 1 187 ? 12.034 3.421 8.415 1.00 84.25 187 THR A CA 1
ATOM 1479 C C . THR A 1 187 ? 11.882 3.876 6.963 1.00 84.25 187 THR A C 1
ATOM 1481 O O . THR A 1 187 ? 12.231 3.137 6.044 1.00 84.25 187 THR A O 1
ATOM 1484 N N . LEU A 1 188 ? 11.422 5.110 6.742 1.00 78.00 188 LEU A N 1
ATOM 1485 C CA . LEU A 1 188 ? 11.313 5.706 5.416 1.00 78.00 188 LEU A CA 1
ATOM 1486 C C . LEU A 1 188 ? 12.691 6.112 4.882 1.00 78.00 188 LEU A C 1
ATOM 1488 O O . LEU A 1 188 ? 13.564 6.554 5.637 1.00 78.00 188 LEU A O 1
ATOM 1492 N N . SER A 1 189 ? 12.858 6.013 3.558 1.00 72.12 189 SER A N 1
ATOM 1493 C CA . SER A 1 189 ? 14.100 6.366 2.857 1.00 72.12 189 SER A CA 1
ATOM 1494 C C . SER A 1 189 ? 14.651 7.728 3.298 1.00 72.12 189 SER A C 1
ATOM 1496 O O . SER A 1 189 ? 13.941 8.734 3.312 1.00 72.12 189 SER A O 1
ATOM 1498 N N . GLN A 1 190 ? 15.949 7.769 3.616 1.00 69.19 190 GLN A N 1
ATOM 1499 C CA . GLN A 1 190 ? 16.636 8.972 4.104 1.00 69.19 190 GLN A CA 1
ATOM 1500 C C . GLN A 1 190 ? 16.713 10.100 3.065 1.00 69.19 190 GLN A C 1
ATOM 1502 O O . GLN A 1 190 ? 16.970 11.243 3.431 1.00 69.19 190 GLN A O 1
ATOM 1507 N N . GLN A 1 191 ? 16.494 9.794 1.784 1.00 67.31 191 GLN A N 1
ATOM 1508 C CA . GLN A 1 191 ? 16.566 10.764 0.688 1.00 67.31 191 GLN A CA 1
ATOM 1509 C C . GLN A 1 191 ? 15.285 11.590 0.520 1.00 67.31 191 GLN A C 1
ATOM 1511 O O . GLN A 1 191 ? 15.242 12.475 -0.330 1.00 67.31 191 GLN A O 1
ATOM 1516 N N . ARG A 1 192 ? 14.231 11.306 1.294 1.00 70.69 192 ARG A N 1
ATOM 1517 C CA . ARG A 1 192 ? 12.926 11.952 1.139 1.00 70.69 192 ARG A CA 1
ATOM 1518 C C . ARG A 1 192 ? 12.421 12.518 2.466 1.00 70.69 192 ARG A C 1
ATOM 1520 O O . ARG A 1 192 ? 12.646 11.937 3.525 1.00 70.69 192 ARG A O 1
ATOM 1527 N N . TYR A 1 193 ? 11.740 13.659 2.410 1.00 77.38 193 TYR A N 1
ATOM 1528 C CA . TYR A 1 193 ? 11.256 14.396 3.580 1.00 77.38 193 TYR A CA 1
ATOM 1529 C C . TYR A 1 193 ? 9.779 14.784 3.434 1.00 77.38 193 TYR A C 1
ATOM 1531 O O . TYR A 1 193 ? 9.204 14.677 2.356 1.00 77.38 193 TYR A O 1
ATOM 1539 N N . ASN A 1 194 ? 9.167 15.215 4.542 1.00 76.31 194 ASN A N 1
ATOM 1540 C CA . ASN A 1 194 ? 7.807 15.758 4.611 1.00 76.31 194 ASN A CA 1
ATOM 1541 C C . ASN A 1 194 ? 6.731 14.806 4.041 1.00 76.31 194 ASN A C 1
ATOM 1543 O O . ASN A 1 194 ? 5.864 15.175 3.253 1.00 76.31 194 ASN A O 1
ATOM 1547 N N . THR A 1 195 ? 6.787 13.548 4.475 1.00 81.12 195 THR A N 1
ATOM 1548 C CA . THR A 1 195 ? 5.829 12.503 4.105 1.00 81.12 195 THR A CA 1
ATOM 1549 C C . THR A 1 195 ? 4.473 12.723 4.758 1.00 81.12 195 THR A C 1
ATOM 1551 O O . THR A 1 195 ? 4.388 12.847 5.985 1.00 81.12 195 THR A O 1
ATOM 1554 N N . LYS A 1 196 ? 3.413 12.718 3.950 1.00 83.19 196 LYS A N 1
ATOM 1555 C CA . LYS A 1 196 ? 2.033 12.841 4.399 1.00 83.19 196 LYS A CA 1
ATOM 1556 C C . LYS A 1 196 ? 1.190 11.630 4.040 1.00 83.19 196 LYS A C 1
ATOM 1558 O O . LYS A 1 196 ? 1.278 11.131 2.924 1.00 83.19 196 LYS A O 1
ATOM 1563 N N . ILE A 1 197 ? 0.326 11.222 4.963 1.00 85.81 197 ILE A N 1
ATOM 1564 C CA . ILE A 1 197 ? -0.676 10.180 4.734 1.00 85.81 197 ILE A CA 1
ATOM 1565 C C . ILE A 1 197 ? -1.624 10.639 3.623 1.00 85.81 197 ILE A C 1
ATOM 1567 O O . ILE A 1 197 ? -2.138 11.761 3.641 1.00 85.81 197 ILE A O 1
ATOM 1571 N N . GLN A 1 198 ? -1.851 9.746 2.670 1.00 80.38 198 GLN A N 1
ATOM 1572 C CA . GLN A 1 198 ? -2.806 9.890 1.582 1.00 80.38 198 GLN A CA 1
ATOM 1573 C C . GLN A 1 198 ? -4.022 8.994 1.826 1.00 80.38 198 GLN A C 1
ATOM 1575 O O . GLN A 1 198 ? -5.157 9.468 1.772 1.00 80.38 198 GLN A O 1
ATOM 1580 N N . ALA A 1 199 ? -3.780 7.730 2.176 1.00 83.56 199 ALA A N 1
ATOM 1581 C CA . ALA A 1 199 ? -4.815 6.729 2.387 1.00 83.56 199 ALA A CA 1
ATOM 1582 C C . ALA A 1 199 ? -4.414 5.727 3.478 1.00 83.56 199 ALA A C 1
ATOM 1584 O O . ALA A 1 199 ? -3.230 5.517 3.742 1.00 83.56 199 ALA A O 1
ATOM 1585 N N . VAL A 1 200 ? -5.410 5.087 4.096 1.00 89.81 200 VAL A N 1
ATOM 1586 C CA . VAL A 1 200 ? -5.198 3.985 5.042 1.00 89.81 200 VAL A CA 1
ATOM 1587 C C . VAL A 1 200 ? -6.111 2.819 4.686 1.00 89.81 200 VAL A C 1
ATOM 1589 O O . VAL A 1 200 ? -7.316 3.006 4.527 1.00 89.81 200 VAL A O 1
ATOM 1592 N N . GLY A 1 201 ? -5.529 1.631 4.557 1.00 92.25 201 GLY A N 1
ATOM 1593 C CA . GLY A 1 201 ? -6.227 0.374 4.304 1.00 92.25 201 GLY A CA 1
ATOM 1594 C C . GLY A 1 201 ? -6.054 -0.576 5.473 1.00 92.25 201 GLY A C 1
ATOM 1595 O O . GLY A 1 201 ? -4.992 -0.606 6.091 1.00 92.25 201 GLY A O 1
ATOM 1596 N N . VAL A 1 202 ? -7.097 -1.344 5.782 1.00 95.50 202 VAL A N 1
ATOM 1597 C CA . VAL A 1 202 ? -7.063 -2.364 6.834 1.00 95.50 202 VAL A CA 1
ATOM 1598 C C . VAL A 1 202 ? -7.719 -3.640 6.317 1.00 95.50 202 VAL A C 1
ATOM 1600 O O . VAL A 1 202 ? -8.737 -3.581 5.622 1.00 95.50 202 VAL A O 1
ATOM 1603 N N . ALA A 1 203 ? -7.155 -4.793 6.667 1.00 96.81 203 ALA A N 1
ATOM 1604 C CA . ALA A 1 203 ? -7.809 -6.082 6.493 1.00 96.81 203 ALA A CA 1
ATOM 1605 C C . ALA A 1 203 ? -7.754 -6.926 7.767 1.00 96.81 203 ALA A C 1
ATOM 1607 O O . ALA A 1 203 ? -6.747 -6.957 8.470 1.00 96.81 203 ALA A O 1
ATOM 1608 N N . PHE A 1 204 ? -8.847 -7.636 8.034 1.00 98.00 204 PHE A N 1
ATOM 1609 C CA . PHE A 1 204 ? -9.010 -8.568 9.145 1.00 98.00 204 PHE A CA 1
ATOM 1610 C C . PHE A 1 204 ? -9.113 -9.994 8.597 1.00 98.00 204 PHE A C 1
ATOM 1612 O O . PHE A 1 204 ? -10.198 -10.569 8.492 1.00 98.00 204 PHE A O 1
ATOM 1619 N N . ILE A 1 205 ? -7.980 -10.571 8.203 1.00 98.00 205 ILE A N 1
ATOM 1620 C CA . ILE A 1 205 ? -7.940 -11.838 7.469 1.00 98.00 205 ILE A CA 1
ATOM 1621 C C . ILE A 1 205 ? -8.419 -12.977 8.363 1.00 98.00 205 ILE A C 1
ATOM 1623 O O . ILE A 1 205 ? -7.832 -13.268 9.405 1.00 98.00 205 ILE A O 1
ATOM 1627 N N . GLY A 1 206 ? -9.478 -13.661 7.930 1.00 97.12 206 GLY A N 1
ATOM 1628 C CA . GLY A 1 206 ? -10.099 -14.756 8.680 1.00 97.12 206 GLY A CA 1
ATOM 1629 C C . GLY A 1 206 ? -11.181 -14.317 9.669 1.00 97.12 206 GLY A C 1
ATOM 1630 O O . GLY A 1 206 ? -11.830 -15.179 10.264 1.00 97.12 206 GLY A O 1
ATOM 1631 N N . ALA A 1 207 ? -11.426 -13.012 9.821 1.00 97.50 207 ALA A N 1
ATOM 1632 C CA . ALA A 1 207 ? -12.668 -12.547 10.427 1.00 97.50 207 ALA A CA 1
ATOM 1633 C C . ALA A 1 207 ? -13.866 -12.911 9.533 1.00 97.50 207 ALA A C 1
ATOM 1635 O O . ALA A 1 207 ? -13.733 -13.089 8.321 1.00 97.50 207 ALA A O 1
ATOM 1636 N N . THR A 1 208 ? -15.047 -13.019 10.133 1.00 97.00 208 THR A N 1
ATOM 1637 C CA . THR A 1 208 ? -16.301 -13.288 9.415 1.00 97.00 208 THR A CA 1
ATOM 1638 C C . THR A 1 208 ? -17.384 -12.320 9.863 1.00 97.00 208 THR A C 1
ATOM 1640 O O . THR A 1 208 ? -17.355 -11.847 10.993 1.00 97.00 208 THR A O 1
ATOM 1643 N N . GLY A 1 209 ? -18.354 -12.020 9.005 1.00 92.31 209 GLY A N 1
ATOM 1644 C CA . GLY A 1 209 ? -19.459 -11.118 9.326 1.00 92.31 209 GLY A CA 1
ATOM 1645 C C . GLY A 1 209 ? -20.569 -11.193 8.285 1.00 92.31 209 GLY A C 1
ATOM 1646 O O . GLY A 1 209 ? -20.531 -12.017 7.369 1.00 92.31 209 GLY A O 1
ATOM 1647 N N . LYS A 1 210 ? -21.580 -10.330 8.414 1.00 89.12 210 LYS A N 1
ATOM 1648 C CA . LYS A 1 210 ? -22.655 -10.180 7.424 1.00 89.12 210 LYS A CA 1
ATOM 1649 C C . LYS A 1 210 ? -22.158 -9.380 6.205 1.00 89.12 210 LYS A C 1
ATOM 1651 O O . LYS A 1 210 ? -22.652 -8.293 5.930 1.00 89.12 210 LYS A O 1
ATOM 1656 N N . GLY A 1 211 ? -21.163 -9.915 5.500 1.00 91.62 211 GLY A N 1
ATOM 1657 C CA . GLY A 1 211 ? -20.507 -9.293 4.349 1.00 91.62 211 GLY A CA 1
ATOM 1658 C C . GLY A 1 211 ? -18.990 -9.484 4.362 1.00 91.62 211 GLY A C 1
ATOM 1659 O O . GLY A 1 211 ? -18.438 -10.054 5.302 1.00 91.62 211 GLY A O 1
ATOM 1660 N N . ASP A 1 212 ? -18.334 -8.972 3.319 1.00 92.50 212 ASP A N 1
ATOM 1661 C CA . ASP A 1 212 ? -16.874 -9.059 3.144 1.00 92.50 212 ASP A CA 1
ATOM 1662 C C . ASP A 1 212 ? -16.124 -7.831 3.693 1.00 92.50 212 ASP A C 1
ATOM 1664 O O . ASP A 1 212 ? -14.897 -7.742 3.600 1.00 92.50 212 ASP A O 1
ATOM 1668 N N . LEU A 1 213 ? -16.870 -6.872 4.249 1.00 95.00 213 LEU A N 1
ATOM 1669 C CA . LEU A 1 213 ? -16.366 -5.614 4.783 1.00 95.00 213 LEU A CA 1
ATOM 1670 C C . LEU A 1 213 ? -16.784 -5.455 6.245 1.00 95.00 213 LEU A C 1
ATOM 1672 O O . LEU A 1 213 ? -17.910 -5.789 6.609 1.00 95.00 213 LEU A O 1
ATOM 1676 N N . ILE A 1 214 ? -15.880 -4.911 7.055 1.00 96.25 214 ILE A N 1
ATOM 1677 C CA . ILE A 1 214 ? -16.083 -4.584 8.464 1.00 96.25 214 ILE A CA 1
ATOM 1678 C C . ILE A 1 214 ? -15.738 -3.110 8.659 1.00 96.25 214 ILE A C 1
ATOM 1680 O O . ILE A 1 214 ? -14.629 -2.676 8.346 1.00 96.25 214 ILE A O 1
ATOM 1684 N N . SER A 1 215 ? -16.666 -2.322 9.194 1.00 96.81 215 SER A N 1
ATOM 1685 C CA . SER A 1 215 ? -16.385 -0.928 9.537 1.00 96.81 215 SER A CA 1
ATOM 1686 C C . SER A 1 215 ? -15.423 -0.842 10.725 1.00 96.81 215 SER A C 1
ATOM 1688 O O . SER A 1 215 ? -15.662 -1.430 11.781 1.00 96.81 215 SER A O 1
ATOM 1690 N N . CYS A 1 216 ? -14.337 -0.082 10.582 1.00 97.00 216 CYS A N 1
ATOM 1691 C CA . CYS A 1 216 ? -13.408 0.188 11.675 1.00 97.00 216 CYS A CA 1
ATOM 1692 C C . CYS A 1 216 ? -13.015 1.664 11.737 1.00 97.00 216 CYS A C 1
ATOM 1694 O O . CYS A 1 216 ? -12.926 2.359 10.725 1.00 97.00 216 CYS A O 1
ATOM 1696 N N . LYS A 1 217 ? -12.766 2.146 12.951 1.00 97.25 217 LYS A N 1
ATOM 1697 C CA . LYS A 1 217 ? -12.199 3.462 13.217 1.00 97.25 217 LYS A CA 1
ATOM 1698 C C . LYS A 1 217 ? -10.681 3.351 13.199 1.00 97.25 217 LYS A C 1
ATOM 1700 O O . LYS A 1 217 ? -10.132 2.615 14.010 1.00 97.25 217 LYS A O 1
ATOM 1705 N N . VAL A 1 218 ? -10.016 4.127 12.351 1.00 96.50 218 VAL A N 1
ATOM 1706 C CA . VAL A 1 218 ? -8.564 4.322 12.407 1.00 96.50 218 VAL A CA 1
ATOM 1707 C C . VAL A 1 218 ? -8.281 5.712 12.937 1.00 96.50 218 VAL A C 1
ATOM 1709 O O . VAL A 1 218 ? -8.688 6.706 12.341 1.00 96.50 218 VAL A O 1
ATOM 1712 N N . GLU A 1 219 ? -7.581 5.783 14.058 1.00 96.31 219 GLU A N 1
ATOM 1713 C CA . GLU A 1 219 ? -7.165 7.009 14.719 1.00 96.31 219 GLU A CA 1
ATOM 1714 C C . GLU A 1 219 ? -5.650 7.171 14.632 1.00 96.31 219 GLU A C 1
ATOM 1716 O O . GLU A 1 219 ? -4.902 6.286 15.043 1.00 96.31 219 GLU A O 1
ATOM 1721 N N . HIS A 1 220 ? -5.206 8.320 14.130 1.00 94.44 220 HIS A N 1
ATOM 1722 C CA . HIS A 1 220 ? -3.838 8.779 14.292 1.00 94.44 220 HIS A CA 1
ATOM 1723 C C . HIS A 1 220 ? -3.763 9.637 15.559 1.00 94.44 220 HIS A C 1
ATOM 1725 O O . HIS A 1 220 ? -4.482 10.633 15.703 1.00 94.44 220 HIS A O 1
ATOM 1731 N N . GLY A 1 221 ? -2.884 9.242 16.476 1.00 92.75 221 GLY A N 1
ATOM 1732 C CA . GLY A 1 221 ? -2.668 9.869 17.774 1.00 92.75 221 GLY A CA 1
ATOM 1733 C C . GLY A 1 221 ? -2.153 11.306 17.685 1.00 92.75 221 GLY A C 1
ATOM 1734 O O . GLY A 1 221 ? -1.902 11.843 16.611 1.00 92.75 221 GLY A O 1
ATOM 1735 N N . GLY A 1 222 ? -1.987 11.949 18.843 1.00 86.31 222 GLY A N 1
ATOM 1736 C CA . GLY A 1 222 ? -1.636 13.372 18.932 1.00 86.31 222 GLY A CA 1
ATOM 1737 C C . GLY A 1 222 ? -0.159 13.718 18.710 1.00 86.31 222 GLY A C 1
ATOM 1738 O O . GLY A 1 222 ? 0.173 14.901 18.673 1.00 86.31 222 GLY A O 1
ATOM 1739 N N . VAL A 1 223 ? 0.722 12.724 18.576 1.00 88.38 223 VAL A N 1
ATOM 1740 C CA . VAL A 1 223 ? 2.161 12.916 18.342 1.00 88.38 223 VAL A CA 1
ATOM 1741 C C . VAL A 1 223 ? 2.506 12.387 16.957 1.00 88.38 223 VAL A C 1
ATOM 1743 O O . VAL A 1 223 ? 2.236 11.228 16.646 1.00 88.38 223 VAL A O 1
ATOM 1746 N N . TYR A 1 224 ? 3.093 13.257 16.142 1.00 86.75 224 TYR A N 1
ATOM 1747 C CA . TYR A 1 224 ? 3.413 13.019 14.738 1.00 86.75 224 TYR A CA 1
ATOM 1748 C C . TYR A 1 224 ? 4.910 13.107 14.571 1.00 86.75 224 TYR A C 1
ATOM 1750 O O . TYR A 1 224 ? 5.496 14.099 14.993 1.00 86.75 224 TYR A O 1
ATOM 1758 N N . CYS A 1 225 ? 5.512 12.132 13.912 1.00 87.88 225 CYS A N 1
ATOM 1759 C CA . CYS A 1 225 ? 6.921 12.146 13.570 1.00 87.88 225 CYS A CA 1
ATOM 1760 C C . CYS A 1 225 ? 7.071 12.245 12.052 1.00 87.88 225 CYS A C 1
ATOM 1762 O O . CYS A 1 225 ? 6.464 11.485 11.296 1.00 87.88 225 CYS A O 1
ATOM 1764 N N . GLN A 1 226 ? 7.871 13.204 11.594 1.00 87.94 226 GLN A N 1
ATOM 1765 C CA . GLN A 1 226 ? 8.186 13.370 10.179 1.00 87.94 226 GLN A CA 1
ATOM 1766 C C . GLN A 1 226 ? 9.665 13.694 9.994 1.00 87.94 226 GLN A C 1
ATOM 1768 O O . GLN A 1 226 ? 10.266 14.403 10.805 1.00 87.94 226 GLN A O 1
ATOM 1773 N N . ARG A 1 227 ? 10.244 13.200 8.898 1.00 86.06 227 ARG A N 1
ATOM 1774 C CA . ARG A 1 227 ? 11.585 13.596 8.469 1.00 86.06 227 ARG A CA 1
ATOM 1775 C C . ARG A 1 227 ? 11.513 14.959 7.796 1.00 86.06 227 ARG A C 1
ATOM 1777 O O . ARG A 1 227 ? 10.713 15.156 6.886 1.00 86.06 227 ARG A O 1
ATOM 1784 N N . MET A 1 228 ? 12.329 15.894 8.255 1.00 84.75 228 MET A N 1
ATOM 1785 C CA . MET A 1 228 ? 12.449 17.226 7.671 1.00 84.75 228 MET A CA 1
ATOM 1786 C C . MET A 1 228 ? 13.519 17.238 6.573 1.00 84.75 228 MET A C 1
ATOM 1788 O O . MET A 1 228 ? 14.255 16.268 6.397 1.00 84.75 228 MET A O 1
ATOM 1792 N N . SER A 1 229 ? 13.617 18.341 5.831 1.00 81.44 229 SER A N 1
ATOM 1793 C CA . SER A 1 229 ? 14.592 18.509 4.741 1.00 81.44 229 SER A CA 1
ATOM 1794 C C . SER A 1 229 ? 16.056 18.482 5.196 1.00 81.44 229 SER A C 1
ATOM 1796 O O . SER A 1 229 ? 16.938 18.191 4.397 1.00 81.44 229 SER A O 1
ATOM 1798 N N . ASP A 1 230 ? 16.324 18.727 6.481 1.00 83.31 230 ASP A N 1
ATOM 1799 C CA . ASP A 1 230 ? 17.641 18.547 7.109 1.00 83.31 230 ASP A CA 1
ATOM 1800 C C . ASP A 1 230 ? 17.955 17.073 7.450 1.00 83.31 230 ASP A C 1
ATOM 1802 O O . ASP A 1 230 ? 18.988 16.777 8.049 1.00 83.31 230 ASP A O 1
ATOM 1806 N N . GLY A 1 231 ? 17.059 16.145 7.096 1.00 80.12 231 GLY A N 1
ATOM 1807 C CA . GLY A 1 231 ? 17.165 14.718 7.386 1.00 80.12 231 GLY A CA 1
ATOM 1808 C C . GLY A 1 231 ? 16.800 14.341 8.824 1.00 80.12 231 GLY A C 1
ATOM 1809 O O . GLY A 1 231 ? 16.692 13.146 9.119 1.00 80.12 231 GLY A O 1
ATOM 1810 N N . MET A 1 232 ? 16.564 15.315 9.708 1.00 88.69 232 MET A N 1
ATOM 1811 C CA . MET A 1 232 ? 16.221 15.076 11.107 1.00 88.69 232 MET A CA 1
ATOM 1812 C C . MET A 1 232 ? 14.746 14.713 11.247 1.00 88.69 232 MET A C 1
ATOM 1814 O O . MET A 1 232 ? 13.868 15.295 10.605 1.00 88.69 232 MET A O 1
ATOM 1818 N N . LEU A 1 233 ? 14.462 13.768 12.138 1.00 89.69 233 LEU A N 1
ATOM 1819 C CA . LEU A 1 233 ? 13.099 13.495 12.574 1.00 89.69 233 LEU A CA 1
ATOM 1820 C C . LEU A 1 233 ? 12.666 14.583 13.551 1.00 89.69 233 LEU A C 1
ATOM 1822 O O . LEU A 1 233 ? 13.386 14.902 14.499 1.00 89.69 233 LEU A O 1
ATOM 1826 N N . ARG A 1 234 ? 11.491 15.162 13.313 1.00 90.12 234 ARG A N 1
ATOM 1827 C CA . ARG A 1 234 ? 10.869 16.104 14.238 1.00 90.12 234 ARG A CA 1
ATOM 1828 C C . ARG A 1 234 ? 9.501 15.605 14.633 1.00 90.12 234 ARG A C 1
ATOM 1830 O O . ARG A 1 234 ? 8.692 15.226 13.784 1.00 90.12 234 ARG A O 1
ATOM 1837 N N . GLU A 1 235 ? 9.258 15.678 15.931 1.00 91.50 235 GLU A N 1
ATOM 1838 C CA . GLU A 1 235 ? 7.945 15.448 16.492 1.00 91.50 235 GLU A CA 1
ATOM 1839 C C . GLU A 1 235 ? 7.137 16.743 16.493 1.00 91.50 235 GLU A C 1
ATOM 1841 O O . GLU A 1 235 ? 7.649 17.838 16.731 1.00 91.50 235 GLU A O 1
ATOM 1846 N N . SER A 1 236 ? 5.854 16.624 16.199 1.00 84.38 236 SER A N 1
ATOM 1847 C CA . SER A 1 236 ? 4.871 17.689 16.340 1.00 84.38 236 SER A CA 1
ATOM 1848 C C . SER A 1 236 ? 3.711 17.162 17.163 1.00 84.38 236 SER A C 1
ATOM 1850 O O . SER A 1 236 ? 3.361 15.989 17.063 1.00 84.38 236 SER A O 1
ATOM 1852 N N . ILE A 1 237 ? 3.104 18.028 17.970 1.00 88.00 237 ILE A N 1
ATOM 1853 C CA . ILE A 1 237 ? 1.901 17.695 18.732 1.00 88.00 237 ILE A CA 1
ATOM 1854 C C . ILE A 1 237 ? 0.722 18.359 18.027 1.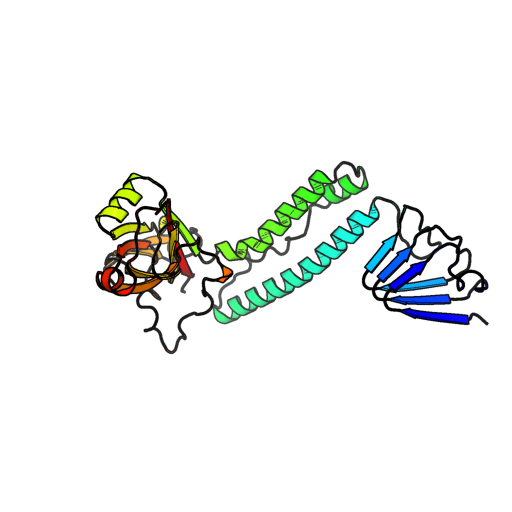00 88.00 237 ILE A C 1
ATOM 1856 O O . ILE A 1 237 ? 0.650 19.586 17.964 1.00 88.00 237 ILE A O 1
ATOM 1860 N N . LEU A 1 238 ? -0.197 17.561 17.489 1.00 81.81 238 LEU A N 1
ATOM 1861 C CA . LEU A 1 238 ? -1.442 18.037 16.874 1.00 81.81 238 LEU A CA 1
ATOM 1862 C C . LEU A 1 238 ? -2.638 17.312 17.496 1.00 81.81 238 LEU A C 1
ATOM 1864 O O . LEU A 1 238 ? -2.507 16.323 18.214 1.00 81.81 238 LEU A O 1
ATOM 1868 N N . LYS A 1 239 ? -3.844 17.792 17.198 1.00 87.06 239 LYS A N 1
ATOM 1869 C CA . LYS A 1 239 ? -5.076 17.114 17.607 1.00 87.06 239 LYS A CA 1
ATOM 1870 C C . LYS A 1 239 ? -5.170 15.755 16.911 1.00 87.06 239 LYS A C 1
ATOM 1872 O O . LYS A 1 239 ? -5.096 15.721 15.687 1.00 87.06 239 LYS A O 1
ATOM 1877 N N . ALA A 1 240 ? -5.376 14.685 17.680 1.00 91.19 240 ALA A N 1
ATOM 1878 C CA . ALA A 1 240 ? -5.664 13.364 17.130 1.00 91.19 240 ALA A CA 1
ATOM 1879 C C . ALA A 1 240 ? -6.849 13.428 16.156 1.00 91.19 240 ALA A C 1
ATOM 1881 O O . ALA A 1 240 ? -7.826 14.159 16.378 1.00 91.19 240 ALA A O 1
ATOM 1882 N N . ARG A 1 241 ? -6.752 12.682 15.061 1.00 91.75 241 ARG A N 1
ATOM 1883 C CA . ARG A 1 241 ? -7.796 12.596 14.040 1.00 91.75 241 ARG A CA 1
ATOM 1884 C C . ARG A 1 241 ? -8.099 11.145 13.766 1.00 91.75 241 ARG A C 1
ATOM 1886 O O . ARG A 1 241 ? -7.238 10.288 13.915 1.00 91.75 241 ARG A O 1
ATOM 1893 N N . TYR A 1 242 ? -9.325 10.882 13.349 1.00 94.12 242 TYR A N 1
ATOM 1894 C CA . TYR A 1 242 ? -9.728 9.545 12.971 1.00 94.12 242 TYR A CA 1
ATOM 1895 C C . TYR A 1 242 ? -10.560 9.572 11.705 1.00 94.12 242 TYR A C 1
ATOM 1897 O O . TYR A 1 242 ? -11.199 10.578 11.399 1.00 94.12 242 TYR A O 1
ATOM 1905 N N . ASN A 1 243 ? -10.566 8.443 11.015 1.00 91.88 243 ASN A N 1
ATOM 1906 C CA . ASN A 1 243 ? -11.499 8.156 9.945 1.00 91.88 243 ASN A CA 1
ATOM 1907 C C . ASN A 1 243 ? -12.205 6.826 10.223 1.00 91.88 243 ASN A C 1
ATOM 1909 O O . ASN A 1 243 ? -11.660 5.967 10.918 1.00 91.88 243 ASN A O 1
ATOM 1913 N N . ILE A 1 244 ? -13.413 6.666 9.693 1.00 92.88 244 ILE A N 1
ATOM 1914 C CA . ILE A 1 244 ? -14.081 5.368 9.632 1.00 92.88 244 ILE A CA 1
ATOM 1915 C C . ILE A 1 244 ? -13.807 4.799 8.243 1.00 92.88 244 ILE A C 1
ATOM 1917 O O . ILE A 1 244 ? -14.118 5.442 7.244 1.00 92.88 244 ILE A O 1
ATOM 1921 N N . ILE A 1 245 ? -13.216 3.612 8.179 1.00 92.12 245 ILE A N 1
ATOM 1922 C CA . ILE A 1 245 ? -12.896 2.927 6.926 1.00 92.12 245 ILE A CA 1
ATOM 1923 C C . ILE A 1 245 ? -13.563 1.554 6.890 1.00 92.12 245 ILE A C 1
ATOM 1925 O O . ILE A 1 245 ? -13.875 0.971 7.931 1.00 92.12 245 ILE A O 1
ATOM 1929 N N . LEU A 1 246 ? -13.764 1.034 5.684 1.00 93.62 246 LEU A N 1
ATOM 1930 C CA . LEU A 1 246 ? -14.271 -0.316 5.460 1.00 93.62 246 LEU A CA 1
ATOM 1931 C C . LEU A 1 246 ? -13.082 -1.260 5.284 1.00 93.62 246 LEU A C 1
ATOM 1933 O O . LEU A 1 246 ? -12.414 -1.236 4.253 1.00 93.62 246 LEU A O 1
ATOM 1937 N N . ALA A 1 247 ? -12.805 -2.061 6.307 1.00 95.00 247 ALA A N 1
ATOM 1938 C CA . ALA A 1 247 ? -11.760 -3.069 6.278 1.00 95.00 247 ALA A CA 1
ATOM 1939 C C . ALA A 1 247 ? -12.255 -4.340 5.586 1.00 95.00 247 ALA A C 1
ATOM 1941 O O . ALA A 1 247 ? -13.383 -4.768 5.812 1.00 95.00 247 ALA A O 1
ATOM 1942 N N . THR A 1 248 ? -11.415 -4.967 4.769 1.00 95.25 248 THR A N 1
ATOM 1943 C CA . THR A 1 248 ? -11.771 -6.223 4.083 1.00 95.25 248 THR A CA 1
ATOM 1944 C C . THR A 1 248 ? -11.473 -7.442 4.963 1.00 95.25 248 THR A C 1
ATOM 1946 O O . THR A 1 248 ? -10.642 -7.370 5.865 1.00 95.25 248 THR A O 1
ATOM 1949 N N . ILE A 1 249 ? -12.132 -8.578 4.723 1.00 96.44 249 ILE A N 1
ATOM 1950 C CA . ILE A 1 249 ? -11.805 -9.858 5.398 1.00 96.44 249 ILE A CA 1
ATOM 1951 C C . ILE A 1 249 ? -10.825 -10.738 4.599 1.00 96.44 249 ILE A C 1
ATOM 1953 O O . ILE A 1 249 ? -10.468 -11.842 5.018 1.00 96.44 249 ILE A O 1
ATOM 1957 N N . THR A 1 250 ? -10.398 -10.250 3.436 1.00 94.19 250 THR A N 1
ATOM 1958 C CA . THR A 1 250 ? -9.396 -10.854 2.550 1.00 94.19 250 THR A CA 1
ATOM 1959 C C . THR A 1 250 ? -8.111 -10.023 2.565 1.00 94.19 250 THR A C 1
ATOM 1961 O O . THR A 1 250 ? -8.182 -8.849 2.909 1.00 94.19 250 THR A O 1
ATOM 1964 N N . PRO A 1 251 ? -6.951 -10.572 2.164 1.00 93.44 251 PRO A N 1
ATOM 1965 C CA . PRO A 1 251 ? -5.718 -9.788 2.069 1.00 93.44 251 PRO A CA 1
ATOM 1966 C C . PRO A 1 251 ? -5.881 -8.546 1.190 1.00 93.44 251 PRO A C 1
ATOM 1968 O O . PRO A 1 251 ? -6.544 -8.610 0.146 1.00 93.44 251 PRO A O 1
ATOM 1971 N N . LEU A 1 252 ? -5.258 -7.436 1.590 1.00 86.94 252 LEU A N 1
ATOM 1972 C CA . LEU A 1 252 ? -5.303 -6.190 0.833 1.00 86.94 252 LEU A CA 1
ATOM 1973 C C . LEU A 1 252 ? -4.633 -6.387 -0.535 1.00 86.94 252 LEU A C 1
ATOM 1975 O O . LEU A 1 252 ? -3.573 -6.998 -0.665 1.00 86.94 252 LEU A O 1
ATOM 1979 N N . GLN A 1 253 ? -5.282 -5.884 -1.584 1.00 82.31 253 GLN A N 1
ATOM 1980 C CA . GLN A 1 253 ? -4.784 -5.941 -2.958 1.00 82.31 253 GLN A CA 1
ATOM 1981 C C . GLN A 1 253 ? -4.570 -4.522 -3.472 1.00 82.31 253 GLN A C 1
ATOM 1983 O O . GLN A 1 253 ? -5.454 -3.676 -3.342 1.00 82.31 253 GLN A O 1
ATOM 1988 N N . LEU A 1 254 ? -3.433 -4.280 -4.130 1.00 65.25 254 LEU A N 1
ATOM 1989 C CA . LEU A 1 254 ? -3.078 -2.953 -4.645 1.00 65.25 254 LEU A CA 1
ATOM 1990 C C . LEU A 1 254 ? -4.112 -2.422 -5.639 1.00 65.25 254 LEU A C 1
ATOM 1992 O O . LEU A 1 254 ? -4.451 -1.248 -5.605 1.00 65.25 254 LEU A O 1
ATOM 1996 N N . SER A 1 255 ? -4.690 -3.299 -6.460 1.00 61.06 255 SER A N 1
ATOM 1997 C CA . SER A 1 255 ? -5.731 -2.939 -7.426 1.00 61.06 255 SER A CA 1
ATOM 1998 C C . SER A 1 255 ? -7.063 -2.512 -6.799 1.00 61.06 255 SER A C 1
ATOM 2000 O O . SER A 1 255 ? -7.894 -1.943 -7.497 1.00 61.06 255 SER A O 1
ATOM 2002 N N . GLY A 1 256 ? -7.304 -2.843 -5.525 1.00 55.03 256 GLY A N 1
ATOM 2003 C CA . GLY A 1 256 ? -8.506 -2.449 -4.783 1.00 55.03 256 GLY A CA 1
ATOM 2004 C C . GLY A 1 256 ? -8.292 -1.231 -3.883 1.00 55.03 256 GLY A C 1
ATOM 2005 O O . GLY A 1 256 ? -9.246 -0.759 -3.268 1.00 55.03 256 GLY A O 1
ATOM 2006 N N . PHE A 1 257 ? -7.054 -0.740 -3.790 1.00 63.16 257 PHE A N 1
ATOM 2007 C CA . PHE A 1 257 ? -6.686 0.396 -2.963 1.00 63.16 257 PHE A CA 1
ATOM 2008 C C . PHE A 1 257 ? -6.544 1.629 -3.855 1.00 63.16 257 PHE A C 1
ATOM 2010 O O . PHE A 1 257 ? -5.558 1.780 -4.574 1.00 63.16 257 PHE A O 1
ATOM 2017 N N . ASP A 1 258 ? -7.564 2.486 -3.848 1.00 60.66 258 ASP A N 1
ATOM 2018 C CA . ASP A 1 258 ? -7.616 3.667 -4.706 1.00 60.66 258 ASP A CA 1
ATOM 2019 C C . ASP A 1 258 ? -6.709 4.787 -4.164 1.00 60.66 258 ASP A C 1
ATOM 2021 O O . ASP A 1 258 ? -7.159 5.745 -3.537 1.00 60.66 258 ASP A O 1
ATOM 2025 N N . LEU A 1 259 ? -5.400 4.637 -4.377 1.00 56.06 259 LEU A N 1
ATOM 2026 C CA . LEU A 1 259 ? -4.394 5.669 -4.098 1.00 56.06 259 LEU A CA 1
ATOM 2027 C C . LEU A 1 259 ? -4.538 6.872 -5.039 1.00 56.06 259 LEU A C 1
ATOM 2029 O O . LEU A 1 259 ? -4.141 7.980 -4.686 1.00 56.06 259 LEU A O 1
ATOM 2033 N N . ASP A 1 260 ? -5.120 6.662 -6.220 1.00 49.00 260 ASP A N 1
ATOM 2034 C CA . ASP A 1 260 ? -5.296 7.696 -7.240 1.00 49.00 260 ASP A CA 1
ATOM 2035 C C . ASP A 1 260 ? -6.522 8.577 -6.968 1.00 49.00 260 ASP A C 1
ATOM 2037 O O . ASP A 1 260 ? -6.560 9.729 -7.412 1.00 49.00 260 ASP A O 1
ATOM 2041 N N . SER A 1 261 ? -7.463 8.113 -6.138 1.00 51.72 261 SER A N 1
ATOM 2042 C CA . SER A 1 261 ? -8.466 8.941 -5.463 1.00 51.72 261 SER A CA 1
ATOM 2043 C C . SER A 1 261 ? -7.829 9.798 -4.373 1.00 51.72 261 SER A C 1
ATOM 2045 O O . SER A 1 261 ? -8.241 9.831 -3.213 1.00 51.72 261 SER A O 1
ATOM 2047 N N . SER A 1 262 ? -6.812 10.566 -4.760 1.00 49.91 262 SER A N 1
ATOM 2048 C CA . SER A 1 262 ? -6.459 11.767 -4.024 1.00 49.91 262 SER A CA 1
ATOM 2049 C C . SER A 1 262 ? -7.770 12.506 -3.753 1.00 49.91 262 SER A C 1
ATOM 2051 O O . SER A 1 262 ? -8.492 12.785 -4.721 1.00 49.91 262 SER A O 1
ATOM 2053 N N . PRO A 1 263 ? -8.136 12.781 -2.482 1.00 51.59 263 PRO A N 1
ATOM 2054 C CA . PRO A 1 263 ? -9.272 13.649 -2.228 1.00 51.59 263 PRO A CA 1
ATOM 2055 C C . PRO A 1 263 ? -9.032 14.886 -3.081 1.00 51.59 263 PRO A C 1
ATOM 2057 O O . PRO A 1 263 ? -7.913 15.412 -3.091 1.00 51.59 263 PRO A O 1
ATOM 2060 N N . SER A 1 264 ? -10.023 15.261 -3.898 1.00 47.44 264 SER A N 1
ATOM 2061 C CA . SER A 1 264 ? -9.842 16.397 -4.796 1.00 47.44 264 SER A CA 1
ATOM 2062 C C . SER A 1 264 ? -9.287 17.556 -3.966 1.00 47.44 264 SER A C 1
ATOM 2064 O O . SER A 1 264 ? -9.683 17.722 -2.810 1.00 47.44 264 SER A O 1
ATOM 2066 N N . LEU A 1 265 ? -8.371 18.354 -4.514 1.00 45.97 265 LEU A N 1
ATOM 2067 C CA . LEU A 1 265 ? -7.872 19.554 -3.825 1.00 45.97 265 LEU A CA 1
ATOM 2068 C C . LEU A 1 265 ? -9.021 20.473 -3.353 1.00 45.97 265 LEU A C 1
ATOM 2070 O O . LEU A 1 265 ? -8.829 21.298 -2.463 1.00 45.97 265 LEU A O 1
ATOM 2074 N N . GLU A 1 266 ? -10.214 20.300 -3.928 1.00 44.03 266 GLU A N 1
ATOM 2075 C CA . GLU A 1 266 ? -11.452 20.998 -3.597 1.00 44.03 266 GLU A CA 1
ATOM 2076 C C . GLU A 1 266 ? -12.230 20.384 -2.412 1.00 44.03 266 GLU A C 1
ATOM 2078 O O . GLU A 1 266 ? -13.122 21.045 -1.884 1.00 44.03 266 GLU A O 1
ATOM 2083 N N . ASP A 1 267 ? -11.884 19.178 -1.939 1.00 53.09 267 ASP A N 1
ATOM 2084 C CA . ASP A 1 267 ? -12.542 18.509 -0.805 1.00 53.09 267 ASP A CA 1
ATOM 2085 C C . ASP A 1 267 ? -11.574 17.759 0.147 1.00 53.09 267 ASP A C 1
ATOM 2087 O O . ASP A 1 267 ? -11.618 16.530 0.289 1.00 53.09 267 ASP A O 1
ATOM 2091 N N . PRO A 1 268 ? -10.704 18.491 0.869 1.00 51.78 268 PRO A N 1
ATOM 2092 C CA . PRO A 1 268 ? -9.817 17.929 1.890 1.00 51.78 268 PRO A CA 1
ATOM 2093 C C . PRO A 1 268 ? -10.553 17.359 3.121 1.00 51.78 268 PRO A C 1
ATOM 2095 O O . PRO A 1 268 ? -9.897 16.888 4.051 1.00 51.78 268 PRO A O 1
ATOM 2098 N N . GLN A 1 269 ? -11.893 17.407 3.179 1.00 54.59 269 GLN A N 1
ATOM 2099 C CA . GLN A 1 269 ? -12.666 16.888 4.314 1.00 54.59 269 GLN A CA 1
ATOM 2100 C C . GLN A 1 269 ? -12.933 15.380 4.228 1.00 54.59 269 GLN A C 1
ATOM 2102 O O . GLN A 1 269 ? -13.182 14.760 5.263 1.00 54.59 269 GLN A O 1
ATOM 2107 N N . ASN A 1 270 ? -12.826 14.770 3.043 1.00 59.69 270 ASN A N 1
ATOM 2108 C CA . ASN A 1 270 ? -13.182 13.358 2.845 1.00 59.69 270 ASN A CA 1
ATOM 2109 C C . ASN A 1 270 ? -12.166 12.349 3.401 1.00 59.69 270 ASN A C 1
ATOM 2111 O O . ASN A 1 270 ? -12.479 11.167 3.520 1.00 59.69 270 ASN A O 1
ATOM 2115 N N . SER A 1 271 ? -10.970 12.790 3.800 1.00 70.00 271 SER A N 1
ATOM 2116 C CA . SER A 1 271 ? -10.022 11.944 4.529 1.00 70.00 271 SER A CA 1
ATOM 2117 C C . SER A 1 271 ? -9.413 12.740 5.685 1.00 70.00 271 SER A C 1
ATOM 2119 O O . SER A 1 271 ? -8.445 13.473 5.498 1.00 70.00 271 SER A O 1
ATOM 2121 N N . PRO A 1 272 ? -9.955 12.621 6.911 1.00 77.81 272 PRO A N 1
ATOM 2122 C CA . PRO A 1 272 ? -9.464 13.342 8.087 1.00 77.81 272 PRO A CA 1
ATOM 2123 C C . PRO A 1 272 ? -7.975 13.113 8.379 1.00 77.81 272 PRO A C 1
ATOM 2125 O O . PRO A 1 272 ? -7.339 13.967 9.002 1.00 77.81 272 PRO A O 1
ATOM 2128 N N . LEU A 1 273 ? -7.439 11.970 7.936 1.00 83.25 273 LEU A N 1
ATOM 2129 C CA . LEU A 1 273 ? -6.037 11.574 8.078 1.00 83.25 273 LEU A CA 1
ATOM 2130 C C . LEU A 1 273 ? -5.133 12.130 6.967 1.00 83.25 273 LEU A C 1
ATOM 2132 O O . LEU A 1 273 ? -3.913 12.063 7.088 1.00 83.25 273 LEU A O 1
ATOM 2136 N N . TRP A 1 274 ? -5.704 12.700 5.904 1.00 78.88 274 TRP A N 1
ATOM 2137 C CA . TRP A 1 274 ? -4.942 13.286 4.807 1.00 78.88 274 TRP A CA 1
ATOM 2138 C C . TRP A 1 274 ? -4.058 14.444 5.284 1.00 78.88 274 TRP A C 1
ATOM 2140 O O . TRP A 1 274 ? -4.418 15.201 6.193 1.00 78.88 274 TRP A O 1
ATOM 2150 N N . ALA A 1 275 ? -2.886 14.581 4.660 1.00 73.44 275 ALA A N 1
ATOM 2151 C CA . ALA A 1 275 ? -1.883 15.605 4.961 1.00 73.44 275 ALA A CA 1
ATOM 2152 C C . ALA A 1 275 ? -1.257 15.525 6.374 1.00 73.44 275 ALA A C 1
ATOM 2154 O O . ALA A 1 275 ? -0.480 16.407 6.759 1.00 73.44 275 ALA A O 1
ATOM 2155 N N . MET A 1 276 ? -1.548 14.480 7.155 1.00 82.50 276 MET A N 1
ATOM 2156 C CA . MET A 1 276 ? -0.890 14.230 8.441 1.00 82.50 276 MET A CA 1
ATOM 2157 C C . MET A 1 276 ? 0.472 13.574 8.233 1.00 82.50 276 MET A C 1
ATOM 2159 O O . MET A 1 276 ? 0.658 12.851 7.261 1.00 82.50 276 MET A O 1
ATOM 2163 N N . GLY A 1 277 ? 1.430 13.816 9.131 1.00 84.12 277 GLY A N 1
ATOM 2164 C CA . GLY A 1 277 ? 2.685 13.058 9.122 1.00 84.12 277 GLY A CA 1
ATOM 2165 C C . GLY A 1 277 ? 2.408 11.565 9.307 1.00 84.12 277 GLY A C 1
ATOM 2166 O O . GLY A 1 277 ? 1.495 11.210 10.040 1.00 84.12 277 GLY A O 1
ATOM 2167 N N . ILE A 1 278 ? 3.168 10.709 8.630 1.00 88.44 278 ILE A N 1
ATOM 2168 C CA . ILE A 1 278 ? 2.966 9.251 8.672 1.00 88.44 278 ILE A CA 1
ATOM 2169 C C . ILE A 1 278 ? 3.510 8.589 9.946 1.00 88.44 278 ILE A C 1
ATOM 2171 O O . ILE A 1 278 ? 3.011 7.545 10.357 1.00 88.44 278 ILE A O 1
ATOM 2175 N N . GLY A 1 279 ? 4.533 9.163 10.582 1.00 91.75 279 GLY A N 1
ATOM 2176 C CA . GLY A 1 279 ? 5.062 8.628 11.831 1.00 91.75 279 GLY A CA 1
ATOM 2177 C C . GLY A 1 279 ? 4.175 8.994 13.010 1.00 91.75 279 GLY A C 1
ATOM 2178 O O . GLY A 1 279 ? 3.715 10.131 13.109 1.00 91.75 279 GLY A O 1
ATOM 2179 N N . GLY A 1 280 ? 3.991 8.065 13.941 1.00 93.75 280 GLY A N 1
ATOM 2180 C CA . GLY A 1 280 ? 3.175 8.304 15.126 1.00 93.75 280 GLY A CA 1
ATOM 2181 C C . GLY A 1 280 ? 2.514 7.048 15.668 1.00 93.75 280 GLY A C 1
ATOM 2182 O O . GLY A 1 280 ? 2.786 5.932 15.226 1.00 93.75 280 GLY A O 1
ATOM 2183 N N . LEU A 1 281 ? 1.647 7.248 16.658 1.00 95.56 281 LEU A N 1
ATOM 2184 C CA . LEU A 1 281 ? 0.832 6.189 17.243 1.00 95.56 281 LEU A CA 1
ATOM 2185 C C . LEU A 1 281 ? -0.490 6.077 16.483 1.00 95.56 281 LEU A C 1
ATOM 2187 O O . LEU A 1 281 ? -1.198 7.069 16.336 1.00 95.56 281 LEU A O 1
ATOM 2191 N N . TYR A 1 282 ? -0.847 4.871 16.074 1.00 96.50 282 TYR A N 1
ATOM 2192 C CA . TYR A 1 282 ? -2.107 4.544 15.427 1.00 96.50 282 TYR A CA 1
ATOM 2193 C C . TYR A 1 282 ? -2.940 3.660 16.341 1.00 96.50 282 TYR A C 1
ATOM 2195 O O . TYR A 1 282 ? -2.412 2.841 17.094 1.00 96.50 282 TYR A O 1
ATOM 2203 N N . THR A 1 283 ? -4.255 3.828 16.289 1.00 98.00 283 THR A N 1
ATOM 2204 C CA . THR A 1 283 ? -5.210 2.962 16.978 1.00 98.00 283 THR A CA 1
ATOM 2205 C C . THR A 1 283 ? -6.335 2.587 16.028 1.00 98.00 283 THR A C 1
ATOM 2207 O O . THR A 1 283 ? -6.976 3.456 15.446 1.00 98.00 283 THR A O 1
ATOM 2210 N N . ILE A 1 284 ? -6.570 1.291 15.866 1.00 98.19 284 ILE A N 1
ATOM 2211 C CA . ILE A 1 284 ? -7.672 0.730 15.090 1.00 98.19 284 ILE A CA 1
ATOM 2212 C C . ILE A 1 284 ? -8.684 0.170 16.080 1.00 98.19 284 ILE A C 1
ATOM 2214 O O . ILE A 1 284 ? -8.318 -0.652 16.914 1.00 98.19 284 ILE A O 1
ATOM 2218 N N . THR A 1 285 ? -9.943 0.584 15.989 1.00 98.50 285 THR A N 1
ATOM 2219 C CA . THR A 1 285 ? -11.017 0.131 16.884 1.00 98.50 285 THR A CA 1
ATOM 2220 C C . THR A 1 285 ? -12.252 -0.255 16.083 1.00 98.50 285 THR A C 1
ATOM 2222 O O . THR A 1 285 ? -12.642 0.470 15.169 1.00 98.50 285 THR A O 1
ATOM 2225 N N . ILE A 1 286 ? -12.913 -1.355 16.440 1.00 98.25 286 ILE A N 1
ATOM 2226 C CA . ILE A 1 286 ? -14.219 -1.711 15.867 1.00 98.25 286 ILE A CA 1
ATOM 2227 C C . ILE A 1 286 ? -15.327 -0.964 16.630 1.00 98.25 286 ILE A C 1
ATOM 2229 O O . ILE A 1 286 ? -15.466 -1.167 17.838 1.00 98.25 286 ILE A O 1
ATOM 2233 N N . PRO A 1 287 ? -16.120 -0.090 15.982 1.00 97.31 287 PRO A N 1
ATOM 2234 C CA . PRO A 1 287 ? -17.205 0.620 16.650 1.00 97.31 287 PRO A CA 1
ATOM 2235 C C . PRO A 1 287 ? -18.278 -0.337 17.187 1.00 97.31 287 PRO A C 1
ATOM 2237 O O . PRO A 1 287 ? -18.650 -1.300 16.524 1.00 97.31 287 PRO A O 1
ATOM 2240 N N . GLU A 1 288 ? -18.872 -0.027 18.343 1.00 96.81 288 GLU A N 1
ATOM 2241 C CA . GLU A 1 288 ? -19.973 -0.833 18.905 1.00 96.81 288 GLU A CA 1
ATOM 2242 C C . GLU A 1 288 ? -21.183 -0.969 17.965 1.00 96.81 288 GLU A C 1
ATOM 2244 O O . GLU A 1 288 ? -21.917 -1.956 18.035 1.00 96.81 288 GLU A O 1
ATOM 2249 N N . SER A 1 289 ? -21.420 0.026 17.102 1.00 96.38 289 SER A N 1
ATOM 2250 C CA . SER A 1 289 ? -22.483 -0.017 16.090 1.00 96.38 289 SER A CA 1
ATOM 2251 C C . SER A 1 289 ? -22.289 -1.167 15.106 1.00 96.38 289 SER A C 1
ATOM 2253 O O . SER A 1 289 ? -23.264 -1.806 14.721 1.00 96.38 289 SER A O 1
ATOM 2255 N N . GLU A 1 290 ? -21.041 -1.499 14.778 1.00 96.19 290 GLU A N 1
ATOM 2256 C CA . GLU A 1 290 ? -20.723 -2.572 13.839 1.00 96.19 290 GLU A CA 1
ATOM 2257 C C . GLU A 1 290 ? -21.168 -3.942 14.375 1.00 96.19 290 GLU A C 1
ATOM 2259 O O . GLU A 1 290 ? -21.756 -4.749 13.652 1.00 96.19 290 GLU A O 1
ATOM 2264 N N . PHE A 1 291 ? -21.006 -4.173 15.682 1.00 96.44 291 PHE A N 1
ATOM 2265 C CA . PHE A 1 291 ? -21.491 -5.384 16.354 1.00 96.44 291 PHE A CA 1
ATOM 2266 C C . PHE A 1 291 ? -23.015 -5.509 16.376 1.00 96.44 291 PHE A C 1
ATOM 2268 O O . PHE A 1 291 ? -23.530 -6.625 16.462 1.00 96.44 291 PHE A O 1
ATOM 2275 N N . LYS A 1 292 ? -23.743 -4.391 16.295 1.00 95.12 292 LYS A N 1
ATOM 2276 C CA . LYS A 1 292 ? -25.213 -4.376 16.285 1.00 95.12 292 LYS A CA 1
ATOM 2277 C C . LYS A 1 292 ? -25.784 -4.620 14.890 1.00 95.12 292 LYS A C 1
ATOM 2279 O O . LYS A 1 292 ? -26.831 -5.248 14.784 1.00 95.12 292 LYS A O 1
ATOM 2284 N N . GLU A 1 293 ? -25.119 -4.122 13.851 1.00 93.12 293 GLU A N 1
ATOM 2285 C CA . GLU A 1 293 ? -25.639 -4.120 12.477 1.00 93.12 293 GLU A CA 1
ATOM 2286 C C . GLU A 1 293 ? -25.134 -5.301 11.636 1.00 93.12 293 GLU A C 1
ATOM 2288 O O . GLU A 1 293 ? -25.917 -5.948 10.930 1.00 93.12 293 GLU A O 1
ATOM 2293 N N . HIS A 1 294 ? -23.837 -5.601 11.736 1.00 93.62 294 HIS A N 1
ATOM 2294 C CA . HIS A 1 294 ? -23.144 -6.546 10.854 1.00 93.62 294 HIS A CA 1
ATOM 2295 C C . HIS A 1 294 ? -22.669 -7.812 11.573 1.00 93.62 294 HIS A C 1
ATOM 2297 O O . HIS A 1 294 ? -22.334 -8.796 10.911 1.00 93.62 294 HIS A O 1
ATOM 2303 N N . HIS A 1 295 ? -22.692 -7.806 12.911 1.00 95.50 295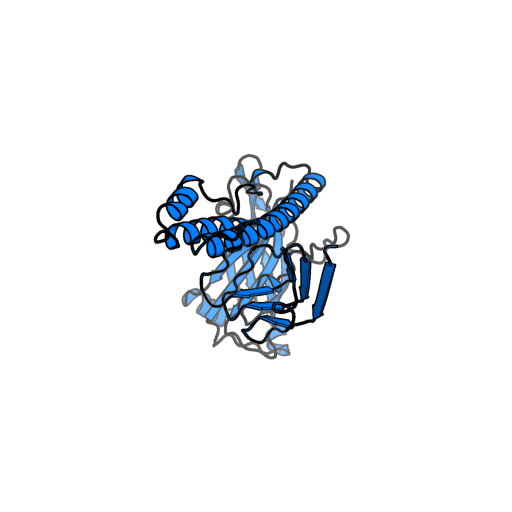 HIS A N 1
ATOM 2304 C CA . HIS A 1 295 ? -22.297 -8.925 13.772 1.00 95.50 295 HIS A CA 1
ATOM 2305 C C . HIS A 1 295 ? -20.951 -9.568 13.366 1.00 95.50 295 HIS A C 1
ATOM 2307 O O . HIS A 1 295 ? -20.903 -10.787 13.173 1.00 95.50 295 HIS A O 1
ATOM 2313 N N . PRO A 1 296 ? -19.860 -8.792 13.193 1.00 96.69 296 PRO A N 1
ATOM 2314 C CA . PRO A 1 296 ? -18.558 -9.369 12.897 1.00 96.69 296 PRO A CA 1
ATOM 2315 C C . PRO A 1 296 ? -18.078 -10.260 14.048 1.00 96.69 296 PRO A C 1
ATOM 2317 O O . PRO A 1 296 ? -18.302 -9.976 15.227 1.00 96.69 296 PRO A O 1
ATOM 2320 N N . THR A 1 297 ? -17.364 -11.323 13.699 1.00 97.31 297 THR A N 1
ATOM 2321 C CA . THR A 1 297 ? -16.720 -12.251 14.625 1.00 97.31 297 THR A CA 1
ATOM 2322 C C . THR A 1 297 ? -15.245 -12.385 14.265 1.00 97.31 297 THR A C 1
ATOM 2324 O O . THR A 1 297 ? -14.898 -12.664 13.115 1.00 97.31 297 THR A O 1
ATOM 2327 N N . PHE A 1 298 ? -14.374 -12.256 15.264 1.00 97.88 298 PHE A N 1
ATOM 2328 C CA . PHE A 1 298 ? -12.917 -12.313 15.097 1.00 97.88 298 PHE A CA 1
ATOM 2329 C C . PHE A 1 298 ? -12.300 -13.621 15.625 1.00 97.88 298 PHE A C 1
ATOM 2331 O O . PHE A 1 298 ? -11.080 -13.732 15.725 1.00 97.88 298 PHE A O 1
ATOM 2338 N N . GLU A 1 299 ? -13.115 -14.635 15.944 1.00 97.06 299 GLU A N 1
ATOM 2339 C CA . GLU A 1 299 ? -12.634 -15.941 16.431 1.00 97.06 299 GLU A CA 1
ATOM 2340 C C . GLU A 1 299 ? -11.658 -16.601 15.444 1.00 97.06 299 GLU A C 1
ATOM 2342 O O . GLU A 1 299 ? -10.637 -17.150 15.849 1.00 97.06 299 GLU A O 1
ATOM 2347 N N . GLY A 1 300 ? -11.940 -16.487 14.141 1.00 96.88 300 GLY A N 1
ATOM 2348 C CA . GLY A 1 300 ? -11.108 -17.016 13.059 1.00 96.88 300 GLY A CA 1
ATOM 2349 C C . GLY A 1 300 ? -10.000 -16.081 12.567 1.00 96.88 300 GLY A C 1
ATOM 2350 O O . GLY A 1 300 ? -9.334 -16.431 11.594 1.00 96.88 300 GLY A O 1
ATOM 2351 N N . LEU A 1 301 ? -9.808 -14.912 13.192 1.00 98.25 301 LEU A N 1
ATOM 2352 C CA . LEU A 1 301 ? -8.820 -13.917 12.767 1.00 98.25 301 LEU A CA 1
ATOM 2353 C C . LEU A 1 301 ? -7.416 -14.535 12.759 1.00 98.25 301 LEU A C 1
ATOM 2355 O O . LEU A 1 301 ? -6.991 -15.096 13.760 1.00 98.25 301 LEU A O 1
ATOM 2359 N N . LYS A 1 302 ? -6.692 -14.447 11.649 1.00 98.19 302 LYS A N 1
ATOM 2360 C CA . LYS A 1 302 ? -5.334 -14.997 11.492 1.00 98.19 302 LYS A CA 1
ATOM 2361 C C . LYS A 1 302 ? -4.281 -13.914 11.352 1.00 98.19 302 LYS A C 1
ATOM 2363 O O . LYS A 1 302 ? -3.130 -14.152 11.694 1.00 98.19 302 LYS A O 1
ATOM 2368 N N . GLU A 1 303 ? -4.679 -12.765 10.826 1.00 98.12 303 GLU A N 1
ATOM 2369 C CA . GLU A 1 303 ? -3.779 -11.669 10.511 1.00 98.12 303 GLU A CA 1
ATOM 2370 C C . GLU A 1 303 ? -4.566 -10.361 10.444 1.00 98.12 303 GLU A C 1
ATOM 2372 O O . GLU A 1 303 ? -5.721 -10.337 10.005 1.00 98.12 303 GLU A O 1
ATOM 2377 N N . ILE A 1 304 ? -3.933 -9.280 10.891 1.00 98.19 304 ILE A N 1
ATOM 2378 C CA . ILE A 1 304 ? -4.400 -7.916 10.654 1.00 98.19 304 ILE A CA 1
ATOM 2379 C C . ILE A 1 304 ? -3.375 -7.242 9.749 1.00 98.19 304 ILE A C 1
ATOM 2381 O O . ILE A 1 304 ? -2.221 -7.083 10.146 1.00 98.19 304 ILE A O 1
ATOM 2385 N N . GLU A 1 305 ? -3.787 -6.836 8.553 1.00 96.44 305 GLU A N 1
ATOM 2386 C CA . GLU A 1 305 ? -2.946 -6.054 7.645 1.00 96.44 305 GLU A CA 1
ATOM 2387 C C . GLU A 1 305 ? -3.324 -4.580 7.731 1.00 96.44 305 GLU A C 1
ATOM 2389 O O . GLU A 1 305 ? -4.508 -4.232 7.758 1.00 96.44 305 GLU A O 1
ATOM 2394 N N . VAL A 1 306 ? -2.318 -3.708 7.739 1.00 94.50 306 VAL A N 1
ATOM 2395 C CA . VAL A 1 306 ? -2.492 -2.258 7.686 1.00 94.50 306 VAL A CA 1
ATOM 2396 C C . VAL A 1 306 ? -1.593 -1.682 6.604 1.00 94.50 306 VAL A C 1
ATOM 2398 O O . VAL A 1 306 ? -0.377 -1.883 6.608 1.00 94.50 306 VAL A O 1
ATOM 2401 N N . TRP A 1 307 ? -2.202 -0.956 5.672 1.00 91.38 307 TRP A N 1
ATOM 2402 C CA . TRP A 1 307 ? -1.509 -0.242 4.608 1.00 91.38 307 TRP A CA 1
ATOM 2403 C C . TRP A 1 307 ? -1.610 1.251 4.857 1.00 91.38 307 TRP A C 1
ATOM 2405 O O . TRP A 1 307 ? -2.707 1.792 4.994 1.00 91.38 307 TRP A O 1
ATOM 2415 N N . LEU A 1 308 ? -0.464 1.921 4.881 1.00 88.50 308 LEU A N 1
ATOM 2416 C CA . LEU A 1 308 ? -0.387 3.375 4.916 1.00 88.50 308 LEU A CA 1
ATOM 2417 C C . LEU A 1 308 ? 0.106 3.846 3.553 1.00 88.50 308 LEU A C 1
ATOM 2419 O O . LEU A 1 308 ? 1.285 3.691 3.235 1.00 88.50 308 LEU A O 1
ATOM 2423 N N . GLY A 1 309 ? -0.808 4.396 2.756 1.00 84.06 309 GLY A N 1
ATOM 2424 C CA . GLY A 1 309 ? -0.477 5.106 1.529 1.00 84.06 309 GLY A CA 1
ATOM 2425 C C . GLY A 1 309 ? -0.047 6.526 1.862 1.00 84.06 309 GLY A C 1
ATOM 2426 O O . GLY A 1 309 ? -0.707 7.207 2.654 1.00 84.06 309 GLY A O 1
ATOM 2427 N N . TYR A 1 310 ? 1.056 6.984 1.287 1.00 80.69 310 TYR A N 1
ATOM 2428 C CA . TYR A 1 310 ? 1.619 8.297 1.554 1.00 80.69 310 TYR A CA 1
ATOM 2429 C C . TYR A 1 310 ? 2.244 8.935 0.324 1.00 80.69 310 TYR A C 1
ATOM 2431 O O . TYR A 1 310 ? 2.730 8.275 -0.589 1.00 80.69 310 TYR A O 1
ATOM 2439 N N . GLN A 1 311 ? 2.311 10.260 0.375 1.00 75.62 311 GLN A N 1
ATOM 2440 C CA . GLN A 1 311 ? 2.999 11.088 -0.600 1.00 75.62 311 GLN A CA 1
ATOM 2441 C C . GLN A 1 311 ? 4.061 11.940 0.087 1.00 75.62 311 GLN A C 1
ATOM 2443 O O . GLN A 1 311 ? 3.956 12.268 1.270 1.00 75.62 311 GLN A O 1
ATOM 2448 N N . PHE A 1 312 ? 5.087 12.329 -0.653 1.00 73.25 312 PHE A N 1
ATOM 2449 C CA . PHE A 1 312 ? 6.056 13.313 -0.186 1.00 73.25 312 PHE A CA 1
ATOM 2450 C C . PHE A 1 312 ? 5.545 14.697 -0.571 1.00 73.25 312 PHE A C 1
ATOM 2452 O O . PHE A 1 312 ? 5.203 14.919 -1.728 1.00 73.25 312 PHE A O 1
ATOM 2459 N N . MET A 1 313 ? 5.438 15.595 0.405 1.00 64.19 313 MET A N 1
ATOM 2460 C CA . MET A 1 313 ? 5.060 16.985 0.169 1.00 64.19 313 MET A CA 1
ATOM 2461 C C . MET A 1 313 ? 6.312 17.846 0.123 1.00 64.19 313 MET A C 1
ATOM 2463 O O . MET A 1 313 ? 7.230 17.654 0.918 1.00 64.19 313 MET A O 1
ATOM 2467 N N . GLU A 1 314 ? 6.330 18.829 -0.760 1.00 56.41 314 GLU A N 1
ATOM 2468 C CA . GLU A 1 314 ? 7.363 19.867 -0.762 1.00 56.41 314 GLU A CA 1
ATOM 2469 C C . GLU A 1 314 ? 7.063 20.972 0.247 1.00 56.41 314 GLU A C 1
ATOM 2471 O O . GLU A 1 314 ? 5.886 21.390 0.358 1.00 56.41 314 GLU A O 1
#

Secondary structure (DSSP, 8-state):
---EEEEEEEEEEE-TT-HHHHTPPTT-EEEEEEEEEEE-S----TT-EEEEEEEEEEESSS----SSS----TTHHHHHHHHHHHHHHHHHHHHHHHHHHHHHHHH-S--GGG--TTTT---HHHHHHHHH-GGGHHHHHHHHHHHHHHHHGGGGGSEEEEEE--HHHHHHHHHHSEEEEEE-GGGS-TT---EEEEEEEEEEET-B-SSSEEEEEEEEEEEEEEE-TTS-EEEEE---EEEEEEEESS---GGGS-SS----TT-TTS-TTTTSBSEEEEEEE--HHHHHHT--B-TT--EEEEEEEEEE--

Organism: NCBI:txid189055